Protein AF-A0A1Y1Z565-F1 (afdb_monomer_lite)

Radius of gyration: 24.42 Å; chains: 1; bounding box: 77×68×49 Å

Sequence (285 aa):
MNYEMLKKDYIEKHREIIWTLLVGYGYLIYDYRTVTTNFDFKIVKLEIRTNDVSEFIKNKLSSWKQNLCKDEKIKNTIDSLTRNYDEERIIEFLKDKIKSNLGYGTGYDYYENEFLDKYYSIIYSLLSLSDECEVVTKKKFNENDNIRELLIIPKKNLKSNNNKNDIVYIIINYNDIVKEGCIEALDYNENLEFDDIKLKEKYDKIIKFGIAFNEKICDVIYEINYGNCFKKKEMQKEIYTGEDFQYASNKNYYLIDKTKMISKLINRKGIIAYLITRPRRFGKV

pLDDT: mean 74.98, std 17.29, range [36.44, 96.12]

InterPro domains:
  IPR018631 AAA-ATPase-like domain [PF09820] (243-284)

Foldseek 3Di:
DDPVCVDPVNCLVCVVCVVVVCVVVQQKDWPPVQWDDDDHDTDTDIDGRDPVSVVVVVVVVLVVLVVVCVPPLLVVLLCCQWPVVDFVSVQVSLLVCLVVSPPDDPPDPDDLLVVQVVSVCVVQVSNVSDPQWDKDFAPDDDSPFQKGKIKIWGVVQVPDPDDATEIEIEMEGEDPPQVVQFVVRVVPPLQCAGNNDRCLVVHQKYWYKRWYDDRSGIGIDIDIDGNPPPDVDPQQPAADPDPDCVVVVVHSHDYDPPVCVVVVQVPDPPDPDDPPDDDDDDDDD

Organism: NCBI:txid1754190

Structure (mmCIF, N/CA/C/O backbone):
data_AF-A0A1Y1Z565-F1
#
_entry.id   AF-A0A1Y1Z565-F1
#
loop_
_atom_site.group_PDB
_atom_site.id
_atom_site.type_symbol
_atom_site.label_atom_id
_atom_site.label_alt_id
_atom_site.label_comp_id
_atom_site.label_asym_id
_atom_site.label_entity_id
_atom_site.label_seq_id
_atom_site.pdbx_PDB_ins_code
_atom_site.Cartn_x
_atom_site.Cartn_y
_atom_site.Cartn_z
_atom_site.occupancy
_atom_site.B_iso_or_equiv
_atom_site.auth_seq_id
_atom_site.auth_comp_id
_atom_site.auth_asym_id
_atom_site.auth_atom_id
_atom_site.pdbx_PDB_model_num
ATOM 1 N N . MET A 1 1 ? 27.253 26.387 -9.037 1.00 57.06 1 MET A N 1
ATOM 2 C CA . MET A 1 1 ? 26.395 25.253 -9.443 1.00 57.06 1 MET A CA 1
ATOM 3 C C . MET A 1 1 ? 26.260 25.285 -10.955 1.00 57.06 1 MET A C 1
ATOM 5 O O . MET A 1 1 ? 26.050 26.372 -11.481 1.00 57.06 1 MET A O 1
ATOM 9 N N . ASN A 1 2 ? 26.486 24.169 -11.650 1.00 68.25 2 ASN A N 1
ATOM 10 C CA . ASN A 1 2 ? 26.497 24.141 -13.117 1.00 68.25 2 ASN A CA 1
ATOM 11 C C . ASN A 1 2 ? 25.053 24.132 -13.658 1.00 68.25 2 ASN A C 1
ATOM 13 O O . ASN A 1 2 ? 24.213 23.416 -13.126 1.00 68.25 2 ASN A O 1
ATOM 17 N N . TYR A 1 3 ? 24.757 24.901 -14.707 1.00 65.00 3 TYR A N 1
ATOM 18 C CA . TYR A 1 3 ? 23.422 24.979 -15.323 1.00 65.00 3 TYR A CA 1
ATOM 19 C C . TYR A 1 3 ? 22.946 23.624 -15.880 1.00 65.00 3 TYR A C 1
ATOM 21 O O . TYR A 1 3 ? 21.751 23.349 -15.924 1.00 65.00 3 TYR A O 1
ATOM 29 N N . GLU A 1 4 ? 23.889 22.749 -16.242 1.00 66.62 4 GLU A N 1
ATOM 30 C CA . GLU A 1 4 ? 23.637 21.351 -16.618 1.00 66.62 4 GLU A CA 1
ATOM 31 C C . GLU A 1 4 ? 22.869 20.574 -15.536 1.00 66.62 4 GLU A C 1
ATOM 33 O O . GLU A 1 4 ? 21.971 19.804 -15.864 1.00 66.62 4 GLU A O 1
ATOM 38 N N . MET A 1 5 ? 23.150 20.847 -14.254 1.00 60.75 5 MET A N 1
ATOM 39 C CA . MET A 1 5 ? 22.526 20.179 -13.102 1.00 60.75 5 MET A CA 1
ATOM 40 C C . MET A 1 5 ? 21.033 20.497 -12.946 1.00 60.75 5 MET A C 1
ATOM 42 O O . MET A 1 5 ? 20.328 19.801 -12.222 1.00 60.75 5 MET A O 1
ATOM 46 N N . LEU A 1 6 ? 20.555 21.563 -13.595 1.00 63.41 6 LEU A N 1
ATOM 47 C CA . LEU A 1 6 ? 19.159 22.003 -13.547 1.00 63.41 6 LEU A CA 1
ATOM 48 C C . LEU A 1 6 ? 18.329 21.464 -14.722 1.00 63.41 6 LEU A C 1
ATOM 50 O O . LEU A 1 6 ? 17.114 21.662 -14.751 1.00 63.41 6 LEU A O 1
ATOM 54 N N . LYS A 1 7 ? 18.955 20.793 -15.701 1.00 74.44 7 LYS A N 1
ATOM 55 C CA . LYS A 1 7 ? 18.230 20.159 -16.809 1.00 74.44 7 LYS A CA 1
ATOM 56 C C . LYS A 1 7 ? 17.405 18.988 -16.273 1.00 74.44 7 LYS A C 1
ATOM 58 O O . LYS A 1 7 ? 17.905 18.178 -15.497 1.00 74.44 7 LYS A O 1
ATOM 63 N N . LYS A 1 8 ? 16.155 18.877 -16.732 1.00 65.44 8 LYS A N 1
ATOM 64 C CA . LYS A 1 8 ? 15.205 17.833 -16.312 1.00 65.44 8 LYS A CA 1
ATOM 65 C C . LYS A 1 8 ? 15.811 16.427 -16.410 1.00 65.44 8 LYS A C 1
ATOM 67 O O . LYS A 1 8 ? 15.819 15.709 -15.418 1.00 65.44 8 LYS A O 1
ATOM 72 N N . ASP A 1 9 ? 16.413 16.101 -17.550 1.00 65.88 9 ASP A N 1
ATOM 73 C CA . ASP A 1 9 ? 17.041 14.798 -17.799 1.00 65.88 9 ASP A CA 1
ATOM 74 C C . ASP A 1 9 ? 18.212 14.504 -16.850 1.00 65.88 9 ASP A C 1
ATOM 76 O O . ASP A 1 9 ? 18.469 13.350 -16.515 1.00 65.88 9 ASP A O 1
ATOM 80 N N . TYR A 1 10 ? 18.932 15.541 -16.409 1.00 70.25 10 TYR A N 1
ATOM 81 C CA . TYR A 1 10 ? 20.025 15.391 -15.452 1.00 70.25 10 TYR A CA 1
ATOM 82 C C . TYR A 1 10 ? 19.477 15.086 -14.055 1.00 70.25 10 TYR A C 1
ATOM 84 O O . TYR A 1 10 ? 19.931 14.148 -13.407 1.00 70.25 10 TYR A O 1
ATOM 92 N N . ILE A 1 11 ? 18.457 15.826 -13.612 1.00 68.50 11 ILE A N 1
ATOM 93 C CA . ILE A 1 11 ? 17.790 15.599 -12.319 1.00 68.50 11 ILE A CA 1
ATOM 94 C C . ILE A 1 11 ? 17.140 14.209 -12.272 1.00 68.50 11 ILE A C 1
ATOM 96 O O . ILE A 1 11 ? 17.201 13.537 -11.245 1.00 68.50 11 ILE A O 1
ATOM 100 N N . GLU A 1 12 ? 16.540 13.758 -13.376 1.00 56.72 12 GLU A N 1
ATOM 101 C CA . GLU A 1 12 ? 15.936 12.423 -13.471 1.00 56.72 12 GLU A CA 1
ATOM 102 C C . GLU A 1 12 ? 16.970 11.300 -13.321 1.00 56.72 12 GLU A C 1
ATOM 104 O O . GLU A 1 12 ? 16.669 10.280 -12.699 1.00 56.72 12 GLU A O 1
ATOM 109 N N . LYS A 1 13 ? 18.192 11.500 -13.830 1.00 60.16 13 LYS A N 1
ATOM 110 C CA . LYS A 1 13 ? 19.298 10.534 -13.724 1.00 60.16 13 LYS A CA 1
ATOM 111 C C . LYS A 1 13 ? 20.078 10.618 -12.410 1.00 60.16 13 LYS A C 1
ATOM 113 O O . LYS A 1 13 ? 20.717 9.640 -12.043 1.00 60.16 13 LYS A O 1
ATOM 118 N N . HIS A 1 14 ? 20.005 11.748 -11.709 1.00 66.00 14 HIS A N 1
ATOM 119 C CA . HIS A 1 14 ? 20.788 12.043 -10.506 1.00 66.00 14 HIS A CA 1
ATOM 120 C C . HIS A 1 14 ? 19.895 12.543 -9.370 1.00 66.00 14 HIS A C 1
ATOM 122 O O . HIS A 1 14 ? 20.038 13.671 -8.899 1.00 66.00 14 HIS A O 1
ATOM 128 N N . ARG A 1 15 ? 18.918 11.738 -8.934 1.00 65.31 15 ARG A N 1
ATOM 129 C CA . ARG A 1 15 ? 17.903 12.174 -7.951 1.00 65.31 15 ARG A CA 1
ATOM 130 C C . ARG A 1 15 ? 18.495 12.608 -6.607 1.00 65.31 15 ARG A C 1
ATOM 132 O O . ARG A 1 15 ? 17.919 13.463 -5.937 1.00 65.31 15 ARG A O 1
ATOM 139 N N . GLU A 1 16 ? 19.656 12.082 -6.238 1.00 67.62 16 GLU A N 1
ATOM 140 C CA . GLU A 1 16 ? 20.451 12.463 -5.069 1.00 67.62 16 GLU A CA 1
ATOM 141 C C . GLU A 1 16 ? 20.843 13.948 -5.055 1.00 67.62 16 GLU A C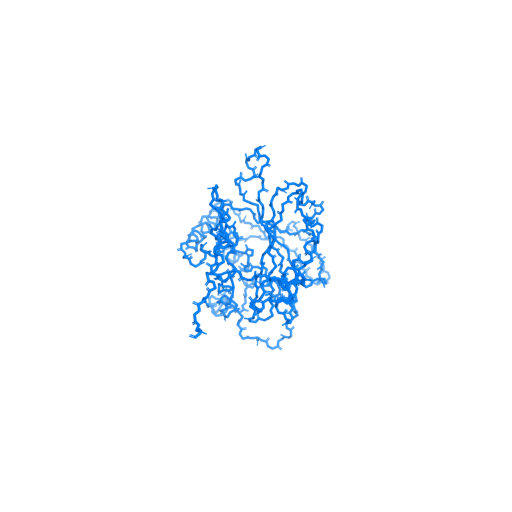 1
ATOM 143 O O . GLU A 1 16 ? 21.007 14.536 -3.982 1.00 67.62 16 GLU A O 1
ATOM 148 N N . ILE A 1 17 ? 20.894 14.592 -6.228 1.00 78.25 17 ILE A N 1
ATOM 149 C CA . ILE A 1 17 ? 21.223 16.012 -6.358 1.00 78.25 17 ILE A CA 1
ATOM 150 C C . ILE A 1 17 ? 20.218 16.916 -5.653 1.00 78.25 17 ILE A C 1
ATOM 152 O O . ILE A 1 17 ? 20.562 18.036 -5.278 1.00 78.25 17 ILE A O 1
ATOM 156 N N . ILE A 1 18 ? 18.983 16.445 -5.449 1.00 80.12 18 ILE A N 1
ATOM 157 C CA . ILE A 1 18 ? 17.917 17.250 -4.859 1.00 80.12 18 ILE A CA 1
ATOM 158 C C . ILE A 1 18 ? 18.314 17.768 -3.475 1.00 80.12 18 ILE A C 1
ATOM 160 O O . ILE A 1 18 ? 18.051 18.925 -3.156 1.00 80.12 18 ILE A O 1
ATOM 164 N N . TRP A 1 19 ? 19.036 16.967 -2.688 1.00 80.88 19 TRP A N 1
ATOM 165 C CA . TRP A 1 19 ? 19.523 17.368 -1.370 1.00 80.88 19 TRP A CA 1
ATOM 166 C C . TRP A 1 19 ? 20.575 18.468 -1.479 1.00 80.88 19 TRP A C 1
ATOM 168 O O . TRP A 1 19 ? 20.496 19.474 -0.775 1.00 80.88 19 TRP A O 1
ATOM 178 N N . THR A 1 20 ? 21.507 18.333 -2.423 1.00 82.00 20 THR A N 1
ATOM 179 C CA . THR A 1 20 ? 22.516 19.356 -2.715 1.00 82.00 20 THR A CA 1
ATOM 180 C C . THR A 1 20 ? 21.881 20.654 -3.209 1.00 82.00 20 THR A C 1
ATOM 182 O O . THR A 1 20 ? 22.301 21.727 -2.786 1.00 82.00 20 THR A O 1
ATOM 185 N N . LEU A 1 21 ? 20.847 20.580 -4.054 1.00 83.38 21 LEU A N 1
ATOM 186 C CA . LEU A 1 21 ? 20.090 21.744 -4.525 1.00 83.38 21 LEU A CA 1
ATOM 187 C C . LEU A 1 21 ? 19.388 22.445 -3.360 1.00 83.38 21 LEU A C 1
ATOM 189 O O . LEU A 1 21 ? 19.515 23.657 -3.197 1.00 83.38 21 LEU A O 1
ATOM 193 N N . LEU A 1 22 ? 18.675 21.687 -2.525 1.00 86.44 22 LEU A N 1
ATOM 194 C CA . LEU A 1 22 ? 17.956 22.233 -1.377 1.00 86.44 22 LEU A CA 1
ATOM 195 C C . LEU A 1 22 ? 18.907 22.906 -0.379 1.00 86.44 22 LEU A C 1
ATOM 197 O O . LEU A 1 22 ? 18.577 23.968 0.145 1.00 86.44 22 LEU A O 1
ATOM 201 N N . VAL A 1 23 ? 20.100 22.349 -0.161 1.00 85.88 23 VAL A N 1
ATOM 202 C CA . VAL A 1 23 ? 21.149 22.997 0.639 1.00 85.88 23 VAL A CA 1
ATOM 203 C C . VAL A 1 23 ? 21.710 24.236 -0.068 1.00 85.88 23 VAL A C 1
ATOM 205 O O . VAL A 1 23 ? 21.794 25.303 0.536 1.00 85.88 23 VAL A O 1
ATOM 208 N N . GLY A 1 24 ? 22.058 24.131 -1.353 1.00 84.75 24 GLY A N 1
ATOM 209 C CA . GLY A 1 24 ? 22.670 25.213 -2.132 1.00 84.75 24 GLY A CA 1
ATOM 210 C C . GLY A 1 24 ? 21.777 26.447 -2.286 1.00 84.75 24 GLY A C 1
ATOM 211 O O . GLY A 1 24 ? 22.278 27.569 -2.301 1.00 84.75 24 GLY A O 1
ATOM 212 N N . TYR A 1 25 ? 20.458 26.252 -2.332 1.00 85.81 25 TYR A N 1
ATOM 213 C CA . TYR A 1 25 ? 19.465 27.330 -2.334 1.00 85.81 25 TYR A CA 1
ATOM 214 C C . TYR A 1 25 ? 18.981 27.728 -0.930 1.00 85.81 25 TYR A C 1
ATOM 216 O O . TYR A 1 25 ? 18.137 28.611 -0.798 1.00 85.81 25 TYR A O 1
ATOM 224 N N . GLY A 1 26 ? 19.518 27.112 0.127 1.00 84.50 26 GLY A N 1
ATOM 225 C CA . GLY A 1 26 ? 19.261 27.497 1.514 1.00 84.50 26 GLY A CA 1
ATOM 226 C C . GLY A 1 26 ? 17.918 27.040 2.089 1.00 84.50 26 GLY A C 1
ATOM 227 O O . GLY A 1 26 ? 17.508 27.578 3.119 1.00 84.50 26 GLY A O 1
ATOM 228 N N . TYR A 1 27 ? 17.248 26.067 1.463 1.00 87.81 27 TYR A N 1
ATOM 229 C CA . TYR A 1 27 ? 16.068 25.402 2.029 1.00 87.81 27 TYR A CA 1
ATOM 230 C C . TYR A 1 27 ? 16.446 24.490 3.201 1.00 87.81 27 TYR A C 1
ATOM 232 O O . TYR A 1 27 ? 15.735 24.434 4.207 1.00 87.81 27 TYR A O 1
ATOM 240 N N . LEU A 1 28 ? 17.582 23.803 3.070 1.00 89.94 28 LEU A N 1
ATOM 241 C CA . LEU A 1 28 ? 18.148 22.927 4.090 1.00 89.94 28 LEU A CA 1
ATOM 242 C C . LEU A 1 28 ? 19.499 23.458 4.573 1.00 89.94 28 LEU A C 1
ATOM 244 O O . LEU A 1 28 ? 20.243 24.086 3.821 1.00 89.94 28 LEU A O 1
ATOM 248 N N . ILE A 1 29 ? 19.821 23.173 5.829 1.00 90.25 29 ILE A N 1
ATOM 249 C CA . ILE A 1 29 ? 21.132 23.408 6.433 1.00 90.25 29 ILE A CA 1
ATOM 250 C C . ILE A 1 29 ? 21.663 22.114 7.038 1.00 90.25 29 ILE A C 1
ATOM 252 O O . ILE A 1 29 ? 20.898 21.238 7.438 1.00 90.25 29 ILE A O 1
ATOM 256 N N . TYR A 1 30 ? 22.984 22.007 7.121 1.00 88.44 30 TYR A N 1
ATOM 257 C CA . TYR A 1 30 ? 23.637 20.934 7.856 1.00 88.44 30 TYR A CA 1
ATOM 258 C C . TYR A 1 30 ? 23.564 21.216 9.356 1.00 88.44 30 TYR A C 1
ATOM 260 O O . TYR A 1 30 ? 24.063 22.246 9.816 1.00 88.44 30 TYR A O 1
ATOM 268 N N . ASP A 1 31 ? 23.011 20.284 10.129 1.00 87.50 31 ASP A N 1
ATOM 269 C CA . ASP A 1 31 ? 23.170 20.297 11.577 1.00 87.50 31 ASP A CA 1
ATOM 270 C C . ASP A 1 31 ? 24.503 19.646 11.951 1.00 87.50 31 ASP A C 1
ATOM 272 O O . ASP A 1 31 ? 24.591 18.455 12.262 1.00 87.50 31 ASP A O 1
ATOM 276 N N . TYR A 1 32 ? 25.564 20.451 11.946 1.00 83.62 32 TYR A N 1
ATOM 277 C CA . TYR A 1 32 ? 26.911 20.000 12.291 1.00 83.62 32 TYR A CA 1
ATOM 278 C C . TYR A 1 32 ? 27.057 19.475 13.731 1.00 83.62 32 TYR A C 1
ATOM 280 O O . TYR A 1 32 ? 28.096 18.902 14.052 1.00 83.62 32 TYR A O 1
ATOM 288 N N . ARG A 1 33 ? 26.039 19.611 14.592 1.00 83.38 33 ARG A N 1
ATOM 289 C CA . ARG A 1 33 ? 26.027 18.990 15.928 1.00 83.38 33 ARG A CA 1
ATOM 290 C C . ARG A 1 33 ? 25.762 17.483 15.866 1.00 83.38 33 ARG A C 1
ATOM 292 O O . ARG A 1 33 ? 26.080 16.774 16.809 1.00 83.38 33 ARG A O 1
ATOM 299 N N . THR A 1 34 ? 25.189 16.993 14.766 1.00 81.69 34 THR A N 1
ATOM 300 C CA . THR A 1 34 ? 24.775 15.584 14.582 1.00 81.69 34 THR A CA 1
ATOM 301 C C . THR A 1 34 ? 25.789 14.742 13.815 1.00 81.69 34 THR A C 1
ATOM 303 O O . THR A 1 34 ? 25.482 13.638 13.374 1.00 81.69 34 THR A O 1
ATOM 306 N N . VAL A 1 35 ? 26.989 15.281 13.616 1.00 82.31 35 VAL A N 1
ATOM 307 C CA . VAL A 1 35 ? 28.033 14.642 12.825 1.00 82.31 35 VAL A CA 1
ATOM 308 C C . VAL A 1 35 ? 28.424 13.309 13.449 1.00 82.31 35 VAL A C 1
ATOM 310 O O . VAL A 1 35 ? 28.935 13.272 14.567 1.00 82.31 35 VAL A O 1
ATOM 313 N N . THR A 1 36 ? 28.280 12.235 12.681 1.00 77.25 36 THR A N 1
ATOM 314 C CA . THR A 1 36 ? 28.869 10.933 12.994 1.00 77.25 36 THR A CA 1
ATOM 315 C C . THR A 1 36 ? 29.823 10.523 11.879 1.00 77.25 36 THR A C 1
ATOM 317 O O . THR A 1 36 ? 29.574 10.745 10.692 1.00 77.25 36 THR A O 1
ATOM 320 N N . THR A 1 37 ? 30.970 9.973 12.265 1.00 72.75 37 THR A N 1
ATOM 321 C CA . THR A 1 37 ? 31.985 9.454 11.343 1.00 72.75 37 THR A CA 1
ATOM 322 C C . THR A 1 37 ? 31.907 7.941 11.348 1.00 72.75 37 THR A C 1
ATOM 324 O O . THR A 1 37 ? 32.066 7.341 12.411 1.00 72.75 37 THR A O 1
ATOM 327 N N . ASN A 1 38 ? 31.679 7.329 10.186 1.00 62.25 38 ASN A N 1
ATOM 328 C CA . ASN A 1 38 ? 31.724 5.878 10.058 1.00 62.25 38 ASN A CA 1
ATOM 329 C C . ASN A 1 38 ? 32.597 5.489 8.865 1.00 62.25 38 ASN A C 1
ATOM 331 O O . ASN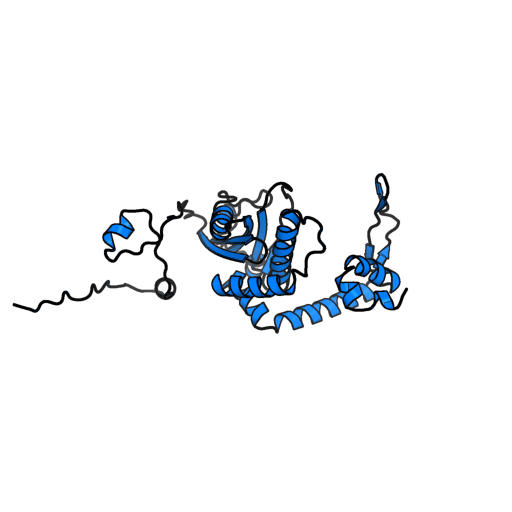 A 1 38 ? 32.253 5.825 7.733 1.00 62.25 38 ASN A O 1
ATOM 335 N N . PHE A 1 39 ? 33.714 4.829 9.187 1.00 59.22 39 PHE A N 1
ATOM 336 C CA . PHE A 1 39 ? 34.780 4.228 8.371 1.00 59.22 39 PHE A CA 1
ATOM 337 C C . PHE A 1 39 ? 35.331 5.009 7.155 1.00 59.22 39 PHE A C 1
ATOM 339 O O . PHE A 1 39 ? 36.545 5.076 7.058 1.00 59.22 39 PHE A O 1
ATOM 346 N N . ASP A 1 40 ? 34.523 5.695 6.337 1.00 66.69 40 ASP A N 1
ATOM 347 C CA . ASP A 1 40 ? 34.971 6.538 5.208 1.00 66.69 40 ASP A CA 1
ATOM 348 C C . ASP A 1 40 ? 34.081 7.771 4.921 1.00 66.69 40 ASP A C 1
ATOM 350 O O . ASP A 1 40 ? 34.423 8.605 4.080 1.00 66.69 40 ASP A O 1
ATOM 354 N N . PHE A 1 41 ? 32.947 7.947 5.618 1.00 65.12 41 PHE A N 1
ATOM 355 C CA . PHE A 1 41 ? 32.003 9.035 5.326 1.00 65.12 41 PHE A CA 1
ATOM 356 C C . PHE A 1 41 ? 31.508 9.766 6.578 1.00 65.12 41 PHE A C 1
ATOM 358 O O . PHE A 1 41 ? 31.375 9.205 7.671 1.00 65.12 41 PHE A O 1
ATOM 365 N N . LYS A 1 42 ? 31.220 11.061 6.395 1.00 73.94 42 LYS A N 1
ATOM 366 C CA . LYS A 1 42 ? 30.642 11.949 7.406 1.00 73.94 42 LYS A CA 1
ATOM 367 C C . LYS A 1 42 ? 29.131 12.007 7.210 1.00 73.94 42 LYS A C 1
ATOM 369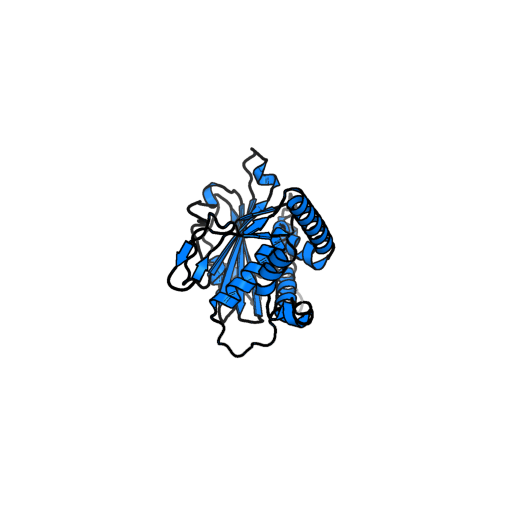 O O . LYS A 1 42 ? 28.661 12.557 6.216 1.00 73.94 42 LYS A O 1
ATOM 374 N N . ILE A 1 43 ? 28.377 11.477 8.165 1.00 76.62 43 ILE A N 1
ATOM 375 C CA . ILE A 1 43 ? 26.916 11.555 8.166 1.00 76.62 43 ILE A CA 1
ATOM 376 C C . ILE A 1 43 ? 26.517 12.808 8.944 1.00 76.62 43 ILE A C 1
ATOM 378 O O . ILE A 1 43 ? 26.996 13.036 10.055 1.00 76.62 43 ILE A O 1
ATOM 382 N N . VAL A 1 44 ? 25.669 13.646 8.347 1.00 82.88 44 VAL A N 1
ATOM 383 C CA . VAL A 1 44 ? 25.169 14.885 8.959 1.00 82.88 44 VAL A CA 1
ATOM 384 C C . VAL A 1 44 ? 23.671 14.981 8.724 1.00 82.88 44 VAL A C 1
ATOM 386 O O . VAL A 1 44 ? 23.206 14.803 7.598 1.00 82.88 44 VAL A O 1
ATOM 389 N N . LYS A 1 45 ? 22.908 15.286 9.772 1.00 86.75 45 LYS A N 1
ATOM 390 C CA . LYS A 1 45 ? 21.472 15.531 9.649 1.00 86.75 45 LYS A CA 1
ATOM 391 C C . LYS A 1 45 ? 21.226 16.848 8.909 1.00 86.75 45 LYS A C 1
ATOM 393 O O . LYS A 1 45 ? 21.910 17.844 9.147 1.00 86.75 45 LYS A O 1
ATOM 398 N N . LEU A 1 46 ? 20.224 16.856 8.035 1.00 87.81 46 LEU A N 1
ATOM 399 C CA . LEU A 1 46 ? 19.724 18.069 7.394 1.00 87.81 46 LEU A CA 1
ATOM 400 C C . LEU A 1 46 ? 18.534 18.624 8.180 1.00 87.81 46 LEU A C 1
ATOM 402 O O . LEU A 1 46 ? 17.654 17.871 8.599 1.00 87.81 46 LEU A O 1
ATOM 406 N N . GLU A 1 47 ? 18.491 19.942 8.349 1.00 90.62 47 GLU A N 1
ATOM 407 C CA . GLU A 1 47 ? 17.391 20.646 9.011 1.00 90.62 47 GLU A CA 1
ATOM 408 C C . GLU A 1 47 ? 16.835 21.752 8.117 1.00 90.62 47 GLU A C 1
ATOM 410 O O . GLU A 1 47 ? 17.554 22.360 7.322 1.00 90.62 47 GLU A O 1
ATOM 415 N N . ILE A 1 48 ? 15.531 22.010 8.230 1.00 90.25 48 ILE A N 1
ATOM 416 C CA . ILE A 1 48 ? 14.904 23.133 7.532 1.00 90.25 48 ILE A CA 1
ATOM 417 C C . ILE A 1 48 ? 15.372 24.424 8.196 1.00 90.25 48 ILE A C 1
ATOM 419 O O . ILE A 1 48 ? 15.267 24.579 9.411 1.00 90.25 48 ILE A O 1
ATOM 423 N N . ARG A 1 49 ? 15.873 25.357 7.383 1.00 86.38 49 ARG A N 1
ATOM 424 C CA . ARG A 1 49 ? 16.601 26.535 7.864 1.00 86.38 49 ARG A CA 1
ATOM 425 C C . ARG A 1 49 ? 15.805 27.426 8.819 1.00 86.38 49 ARG A C 1
ATOM 427 O O . ARG A 1 49 ? 16.357 27.903 9.805 1.00 86.38 49 ARG A O 1
ATOM 434 N N . THR A 1 50 ? 14.546 27.709 8.495 1.00 90.31 50 THR A N 1
ATOM 435 C CA . THR A 1 50 ? 13.682 28.599 9.282 1.00 90.31 50 THR A CA 1
ATOM 436 C C . THR A 1 50 ? 12.244 28.101 9.293 1.00 90.31 50 THR A C 1
ATOM 438 O O . THR A 1 50 ? 11.836 27.305 8.441 1.00 90.31 50 THR A O 1
ATOM 441 N N . ASN A 1 51 ? 11.447 28.612 10.235 1.00 91.75 51 ASN A N 1
ATOM 442 C CA . ASN A 1 51 ? 10.015 28.334 10.260 1.00 91.75 51 ASN A CA 1
ATOM 443 C C . ASN A 1 51 ? 9.313 28.837 8.986 1.00 91.75 51 ASN A C 1
ATOM 445 O O . ASN A 1 51 ? 8.478 28.123 8.448 1.00 91.75 51 ASN A O 1
ATOM 449 N N . ASP A 1 52 ? 9.712 29.991 8.444 1.00 90.75 52 ASP A N 1
ATOM 450 C CA . ASP A 1 52 ? 9.140 30.530 7.199 1.00 90.75 52 ASP A CA 1
ATOM 451 C C . ASP A 1 52 ? 9.402 29.616 5.998 1.00 90.75 52 ASP A C 1
ATOM 453 O O . ASP A 1 52 ? 8.510 29.364 5.190 1.00 90.75 52 ASP A O 1
ATOM 457 N N . VAL A 1 53 ? 10.619 29.068 5.896 1.00 88.94 53 VAL A N 1
ATOM 458 C CA . VAL A 1 53 ? 10.963 28.087 4.858 1.00 88.94 53 VAL A CA 1
ATOM 459 C C . VAL A 1 53 ? 10.157 26.803 5.054 1.00 88.94 53 VAL A C 1
ATOM 461 O O . VAL A 1 53 ? 9.651 26.244 4.082 1.00 88.94 53 VAL A O 1
ATOM 464 N N . SER A 1 54 ? 9.994 26.351 6.300 1.00 89.69 54 SER A N 1
ATOM 465 C CA . SER A 1 54 ? 9.161 25.190 6.634 1.00 89.69 54 SER A CA 1
ATOM 466 C C . SER A 1 54 ? 7.713 25.398 6.196 1.00 89.69 54 SER A C 1
ATOM 468 O O . SER A 1 54 ? 7.149 24.551 5.505 1.00 89.69 54 SER A O 1
ATOM 470 N N . GLU A 1 55 ? 7.133 26.552 6.519 1.00 91.44 55 GLU A N 1
ATOM 471 C CA . GLU A 1 55 ? 5.770 26.925 6.148 1.00 91.44 55 GLU A CA 1
ATOM 472 C C . GLU A 1 55 ? 5.612 27.026 4.626 1.00 91.44 55 GLU A C 1
ATOM 474 O O . GLU A 1 55 ? 4.666 26.489 4.049 1.00 91.44 55 GLU A O 1
ATOM 479 N N . PHE A 1 56 ? 6.584 27.636 3.943 1.00 91.25 56 PHE A N 1
ATOM 480 C CA . PHE A 1 56 ? 6.615 27.711 2.486 1.00 91.25 56 PHE A CA 1
ATOM 481 C C . PHE A 1 56 ? 6.633 26.320 1.837 1.00 91.25 56 PHE A C 1
ATOM 483 O O . PHE A 1 56 ? 5.820 26.047 0.949 1.00 91.25 56 PHE A O 1
ATOM 490 N N . ILE A 1 57 ? 7.521 25.428 2.290 1.00 87.38 57 ILE A N 1
ATOM 491 C CA . ILE A 1 57 ? 7.619 24.053 1.783 1.00 87.38 57 ILE A CA 1
ATOM 492 C C . ILE A 1 57 ? 6.309 23.306 2.041 1.00 87.38 57 ILE A C 1
ATOM 494 O O . ILE A 1 57 ? 5.762 22.710 1.112 1.00 87.38 57 ILE A O 1
ATOM 498 N N . LYS A 1 58 ? 5.763 23.376 3.263 1.00 88.75 58 LYS A N 1
ATOM 499 C CA . LYS A 1 58 ? 4.475 22.756 3.614 1.00 88.75 58 LYS A CA 1
ATOM 500 C C . LYS A 1 58 ? 3.352 23.238 2.702 1.00 88.75 58 LYS A C 1
ATOM 502 O O . L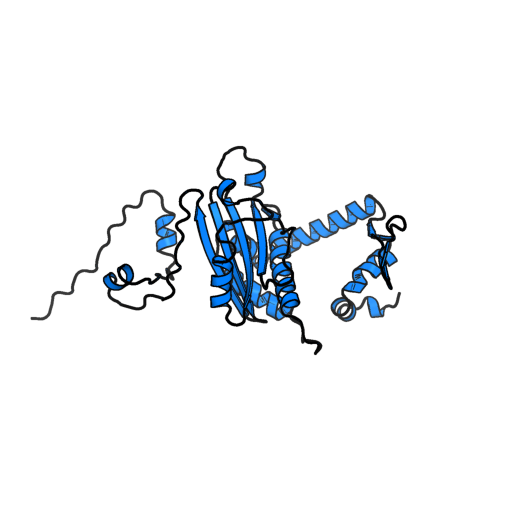YS A 1 58 ? 2.602 22.413 2.183 1.00 88.75 58 LYS A O 1
ATOM 507 N N . ASN A 1 59 ? 3.260 24.543 2.459 1.00 89.81 59 ASN A N 1
ATOM 508 C CA . ASN A 1 59 ? 2.237 25.129 1.594 1.00 89.81 59 ASN A CA 1
ATOM 509 C C . ASN A 1 59 ? 2.391 24.673 0.137 1.00 89.81 59 ASN A C 1
ATOM 511 O O . ASN A 1 59 ? 1.407 24.291 -0.502 1.00 89.81 59 ASN A O 1
ATOM 515 N N . LYS A 1 60 ? 3.623 24.646 -0.387 1.00 89.31 60 LYS A N 1
ATOM 516 C CA . LYS A 1 60 ? 3.903 24.154 -1.745 1.00 89.31 60 LYS A CA 1
ATOM 517 C C . LYS A 1 60 ? 3.587 22.668 -1.896 1.00 89.31 60 LYS A C 1
ATOM 519 O O . LYS A 1 60 ? 2.902 22.304 -2.851 1.00 89.31 60 LYS A O 1
ATOM 524 N N . LEU A 1 61 ? 4.012 21.832 -0.950 1.00 85.62 61 LEU A N 1
ATOM 525 C CA . LEU A 1 61 ? 3.714 20.398 -0.948 1.00 85.62 61 LEU A CA 1
ATOM 526 C C . LEU A 1 61 ? 2.215 20.128 -0.799 1.00 85.62 61 LEU A C 1
ATOM 528 O O . LEU A 1 61 ? 1.684 19.278 -1.506 1.00 85.62 61 LEU A O 1
ATOM 532 N N . SER A 1 62 ? 1.515 20.883 0.049 1.00 86.12 62 SER A N 1
ATOM 533 C CA . SER A 1 62 ? 0.062 20.751 0.225 1.00 86.12 62 SER A CA 1
ATOM 534 C C . SER A 1 62 ? -0.692 21.109 -1.054 1.00 86.12 62 SER A C 1
ATOM 536 O O . SER A 1 62 ? -1.575 20.368 -1.480 1.00 86.12 62 SER A O 1
ATOM 538 N N . SER A 1 63 ? -0.310 22.202 -1.720 1.00 88.25 63 SER A N 1
ATOM 539 C CA . SER A 1 63 ? -0.889 22.584 -3.012 1.00 88.25 63 SER A CA 1
ATOM 540 C C . SER A 1 63 ? -0.613 21.533 -4.094 1.00 88.25 63 SER A C 1
ATOM 542 O O . SER A 1 63 ? -1.511 21.166 -4.854 1.00 88.25 63 SER A O 1
ATOM 544 N N . TRP A 1 64 ? 0.610 21.000 -4.140 1.00 87.00 64 TRP A N 1
ATOM 545 C CA . TRP A 1 64 ? 0.977 19.936 -5.070 1.00 87.00 64 TRP A CA 1
ATOM 546 C C . TRP A 1 64 ? 0.175 18.651 -4.823 1.00 87.00 64 TRP A C 1
ATOM 548 O O . TRP A 1 64 ? -0.421 18.121 -5.761 1.00 87.00 64 TRP A O 1
ATOM 558 N N . LYS A 1 65 ? 0.062 18.217 -3.561 1.00 86.94 65 LYS A N 1
ATOM 559 C CA . LYS A 1 65 ? -0.775 17.086 -3.131 1.00 86.94 65 LYS A CA 1
ATOM 560 C C . LYS A 1 65 ? -2.225 17.262 -3.587 1.00 86.94 65 LYS A C 1
ATOM 562 O O . LYS A 1 65 ? -2.782 16.369 -4.219 1.00 86.94 65 LYS A O 1
ATOM 567 N N . GLN A 1 66 ? -2.819 18.428 -3.334 1.00 85.38 66 GLN A N 1
ATOM 568 C CA . GLN A 1 66 ? -4.194 18.725 -3.749 1.00 85.38 66 GLN A CA 1
ATOM 569 C C . GLN A 1 66 ? -4.378 18.656 -5.266 1.00 85.38 66 GLN A C 1
ATOM 571 O O . GLN A 1 66 ? -5.411 18.187 -5.733 1.00 85.38 66 GLN A O 1
ATOM 576 N N . ASN A 1 67 ? -3.392 19.106 -6.044 1.00 87.50 67 ASN A N 1
ATOM 577 C CA . ASN A 1 67 ? -3.455 19.028 -7.500 1.00 87.50 67 ASN A CA 1
ATOM 578 C C . ASN A 1 67 ? -3.341 17.587 -8.015 1.00 87.50 67 ASN A C 1
ATOM 580 O O . ASN A 1 67 ? -4.063 17.242 -8.945 1.00 87.50 67 ASN A O 1
ATOM 584 N N . LEU A 1 68 ? -2.514 16.738 -7.398 1.00 84.94 68 LEU A N 1
ATOM 585 C CA . LEU A 1 68 ? -2.447 15.312 -7.741 1.00 84.94 68 LEU A CA 1
ATOM 586 C C . LEU A 1 68 ? -3.772 14.593 -7.462 1.00 84.94 68 LEU A C 1
ATOM 588 O O . LEU A 1 68 ? -4.235 13.820 -8.293 1.00 84.94 68 LEU A O 1
ATOM 592 N N . CYS A 1 69 ? -4.431 14.894 -6.341 1.00 81.38 69 CYS A N 1
ATOM 593 C CA . CYS A 1 69 ? -5.729 14.298 -6.004 1.00 81.38 69 CYS A CA 1
ATOM 594 C C . CYS A 1 69 ? -6.884 14.724 -6.929 1.00 81.38 69 CYS A C 1
ATOM 596 O O . CYS A 1 69 ? -7.960 14.130 -6.854 1.00 81.38 69 CYS A O 1
ATOM 598 N N . LYS A 1 70 ? -6.694 15.739 -7.789 1.00 85.31 70 LYS A N 1
ATOM 599 C CA . LYS A 1 70 ? -7.671 16.096 -8.835 1.00 85.31 70 LYS A CA 1
ATOM 600 C C . LYS A 1 70 ? -7.656 15.114 -10.003 1.00 85.31 70 LYS A C 1
ATOM 602 O O . LYS A 1 70 ? -8.640 15.057 -10.733 1.00 85.31 70 LYS A O 1
ATOM 607 N N . ASP A 1 71 ? -6.568 14.366 -10.189 1.00 89.44 71 ASP A N 1
ATOM 608 C CA . ASP A 1 71 ? -6.509 13.314 -11.198 1.00 89.44 71 ASP A CA 1
ATOM 609 C C . ASP A 1 71 ? -7.475 12.187 -10.810 1.00 89.44 71 ASP A C 1
ATOM 611 O O . ASP A 1 71 ? -7.342 11.531 -9.770 1.00 89.44 71 ASP A O 1
ATOM 615 N N . GLU A 1 72 ? -8.469 11.967 -11.666 1.00 90.25 72 GLU A N 1
ATOM 616 C CA . GLU A 1 72 ? -9.517 10.984 -11.438 1.00 90.25 72 GLU A CA 1
ATOM 617 C C . GLU A 1 72 ? -8.958 9.559 -11.344 1.00 90.25 72 GLU A C 1
ATOM 619 O O . GLU A 1 72 ? -9.470 8.748 -10.572 1.00 90.25 72 GLU A O 1
ATOM 624 N N . LYS A 1 73 ? -7.887 9.232 -12.080 1.00 90.81 73 LYS A N 1
ATOM 625 C CA . LYS A 1 73 ? -7.248 7.911 -12.004 1.00 90.81 73 LYS A CA 1
ATOM 626 C C . LYS A 1 73 ? -6.614 7.701 -10.636 1.00 90.81 73 LYS A C 1
ATOM 628 O O . LYS A 1 73 ? -6.817 6.647 -10.036 1.00 90.81 73 LYS A O 1
ATOM 633 N N . ILE A 1 74 ? -5.897 8.703 -10.123 1.00 91.31 74 ILE A N 1
ATOM 634 C CA . ILE A 1 74 ? -5.274 8.655 -8.791 1.00 91.31 74 ILE A CA 1
ATOM 635 C C . ILE A 1 74 ? -6.354 8.477 -7.723 1.00 91.31 74 ILE A C 1
ATOM 637 O O . ILE A 1 74 ? -6.299 7.521 -6.948 1.00 91.31 74 ILE A O 1
ATOM 641 N N . LYS A 1 75 ? -7.370 9.347 -7.725 1.00 91.31 75 LYS A N 1
ATOM 642 C CA . LYS A 1 75 ? -8.460 9.303 -6.744 1.00 91.31 75 LYS A CA 1
ATOM 643 C C . LYS A 1 75 ? -9.190 7.962 -6.762 1.00 91.31 75 LYS A C 1
ATOM 645 O O . LYS A 1 75 ? -9.356 7.337 -5.719 1.00 91.31 75 LYS A O 1
ATOM 650 N N . ASN A 1 76 ? -9.569 7.490 -7.946 1.00 91.44 76 ASN A N 1
ATOM 651 C CA . ASN A 1 76 ? -10.285 6.230 -8.066 1.00 91.44 76 ASN A CA 1
ATOM 652 C C . ASN A 1 76 ? -9.428 5.023 -7.650 1.00 91.44 76 ASN A C 1
ATOM 654 O O . ASN A 1 76 ? -9.967 4.047 -7.132 1.00 91.44 76 ASN A O 1
ATOM 658 N N . THR A 1 77 ? -8.107 5.072 -7.843 1.00 94.19 77 THR A N 1
ATOM 659 C CA . THR A 1 77 ? -7.207 4.002 -7.376 1.00 94.19 77 THR A CA 1
ATOM 660 C C . THR A 1 77 ? -7.106 3.999 -5.851 1.00 94.19 77 THR A C 1
ATOM 662 O O . THR A 1 77 ? -7.192 2.939 -5.235 1.00 94.19 77 THR A O 1
ATOM 665 N N . ILE A 1 78 ? -7.019 5.177 -5.222 1.00 93.69 78 ILE A N 1
ATOM 666 C CA . ILE A 1 78 ? -7.086 5.313 -3.758 1.00 93.69 78 ILE A CA 1
ATOM 667 C C . ILE A 1 78 ? -8.416 4.755 -3.232 1.00 93.69 78 ILE A C 1
ATOM 669 O O . ILE A 1 78 ? -8.416 3.953 -2.298 1.00 93.69 78 ILE A O 1
ATOM 673 N N . ASP A 1 79 ? -9.546 5.121 -3.844 1.00 91.44 79 ASP A N 1
ATOM 674 C CA . ASP A 1 79 ? -10.866 4.590 -3.476 1.00 91.44 79 ASP A CA 1
ATOM 675 C C . ASP A 1 79 ? -10.939 3.064 -3.675 1.00 91.44 79 ASP A C 1
ATOM 677 O O . ASP A 1 79 ? -11.564 2.360 -2.880 1.00 91.44 79 ASP A O 1
ATOM 681 N N . SER A 1 80 ? -10.262 2.526 -4.693 1.00 92.56 80 SER A N 1
ATOM 682 C CA . SER A 1 80 ? -10.178 1.080 -4.935 1.00 92.56 80 SER A CA 1
ATOM 683 C C . SER A 1 80 ? -9.383 0.370 -3.840 1.00 92.56 80 SER A C 1
ATOM 685 O O . SER A 1 80 ? -9.839 -0.650 -3.346 1.00 92.56 80 SER A O 1
ATOM 687 N N . LEU A 1 81 ? -8.268 0.933 -3.373 1.00 93.69 81 LEU A N 1
ATOM 688 C CA . LEU A 1 81 ? -7.481 0.352 -2.275 1.00 93.69 81 LEU A CA 1
ATOM 689 C C . LEU A 1 81 ? -8.157 0.484 -0.902 1.00 93.69 81 LEU A C 1
ATOM 691 O O . LEU A 1 81 ? -7.885 -0.307 -0.005 1.00 93.69 81 LEU A O 1
ATOM 695 N N . THR A 1 82 ? -9.022 1.484 -0.708 1.00 90.81 82 THR A N 1
ATOM 696 C CA . THR A 1 82 ? -9.507 1.849 0.638 1.00 90.81 82 THR A CA 1
ATOM 697 C C . THR A 1 82 ? -10.990 1.581 0.888 1.00 90.81 82 THR A C 1
ATOM 699 O O . THR A 1 82 ? -11.378 1.380 2.042 1.00 90.81 82 THR A O 1
ATOM 702 N N . ARG A 1 83 ? -11.832 1.571 -0.152 1.00 85.06 83 ARG A N 1
ATOM 703 C CA . ARG A 1 83 ? -13.300 1.525 -0.015 1.00 85.06 83 ARG A CA 1
ATOM 704 C C . ARG A 1 83 ? -13.960 0.454 -0.875 1.00 85.06 83 ARG A C 1
ATOM 706 O O . ARG A 1 83 ? -14.798 -0.287 -0.371 1.00 85.06 83 ARG A O 1
ATOM 713 N N . ASN A 1 84 ? -13.615 0.415 -2.160 1.00 86.50 84 ASN A N 1
ATOM 714 C CA . ASN A 1 84 ? -14.340 -0.379 -3.156 1.00 86.50 84 ASN A CA 1
ATOM 715 C C . ASN A 1 84 ? -13.686 -1.736 -3.436 1.00 86.50 84 ASN A C 1
ATOM 717 O O . ASN A 1 84 ? -14.363 -2.621 -3.950 1.00 86.50 84 ASN A O 1
ATOM 721 N N . TYR A 1 85 ? -12.401 -1.882 -3.100 1.00 87.56 85 TYR A N 1
ATOM 722 C CA . TYR A 1 85 ? -11.610 -3.104 -3.270 1.00 87.56 85 TYR A CA 1
ATOM 723 C C . TYR A 1 85 ? -11.624 -3.620 -4.718 1.00 87.56 85 TYR A C 1
ATOM 725 O O . TYR A 1 85 ? -11.846 -4.794 -4.980 1.00 87.56 85 TYR A O 1
ATOM 733 N N . ASP A 1 86 ? -11.439 -2.708 -5.680 1.00 85.50 86 ASP A N 1
ATOM 734 C CA . ASP A 1 86 ? -11.467 -3.025 -7.113 1.00 85.50 86 ASP A CA 1
ATOM 735 C C . ASP A 1 86 ? -10.068 -3.424 -7.615 1.00 85.50 86 ASP A C 1
ATOM 737 O O . ASP A 1 86 ? -9.238 -2.570 -7.933 1.00 85.50 86 ASP A O 1
ATOM 741 N N . GLU A 1 87 ? -9.809 -4.732 -7.643 1.00 88.38 87 GLU A N 1
ATOM 742 C CA . GLU A 1 87 ? -8.530 -5.341 -8.044 1.00 88.38 87 GLU A CA 1
ATOM 743 C C . GLU A 1 87 ? -8.115 -4.928 -9.461 1.00 88.38 87 GLU A C 1
ATOM 745 O O . GLU A 1 87 ? -6.991 -4.472 -9.669 1.00 88.38 87 GLU A O 1
ATOM 750 N N . GLU A 1 88 ? -9.034 -5.014 -10.430 1.00 87.31 88 GLU A N 1
ATOM 751 C CA . GLU A 1 88 ? -8.765 -4.707 -11.841 1.00 87.31 88 GLU A CA 1
ATOM 752 C C . GLU A 1 88 ? -8.282 -3.266 -12.012 1.00 87.31 88 GLU A C 1
ATOM 754 O O . GLU A 1 88 ? -7.305 -3.008 -12.723 1.00 87.31 88 GLU A O 1
ATOM 759 N N . ARG A 1 89 ? -8.917 -2.325 -11.306 1.00 88.19 89 ARG A N 1
ATOM 760 C CA . ARG A 1 89 ? -8.544 -0.911 -11.365 1.00 88.19 89 ARG A CA 1
ATOM 761 C C . ARG A 1 89 ? -7.185 -0.629 -10.729 1.00 88.19 89 ARG A C 1
ATOM 763 O O . ARG A 1 89 ? -6.430 0.203 -11.237 1.00 88.19 89 ARG A O 1
ATOM 770 N N . ILE A 1 90 ? -6.862 -1.319 -9.635 1.00 93.06 90 ILE A N 1
ATOM 771 C CA . ILE A 1 90 ? -5.545 -1.231 -8.993 1.00 93.06 90 ILE A CA 1
ATOM 772 C C . ILE A 1 90 ? -4.472 -1.763 -9.950 1.00 93.06 90 ILE A C 1
ATOM 774 O O . ILE A 1 90 ? -3.463 -1.093 -10.174 1.00 93.06 90 ILE A O 1
ATOM 778 N N . ILE A 1 91 ? -4.714 -2.924 -10.565 1.00 91.06 91 ILE A N 1
ATOM 779 C CA . ILE A 1 91 ? -3.809 -3.548 -11.537 1.00 91.06 91 ILE A CA 1
ATOM 780 C C . ILE A 1 91 ? -3.578 -2.627 -12.741 1.00 91.06 91 ILE A C 1
ATOM 782 O O . ILE A 1 91 ? -2.434 -2.448 -13.161 1.00 91.06 91 ILE A O 1
ATOM 786 N N . GLU A 1 92 ? -4.633 -2.024 -13.295 1.00 90.75 92 GLU A N 1
ATOM 787 C CA . GLU A 1 92 ? -4.528 -1.097 -14.428 1.00 90.75 92 GLU A CA 1
ATOM 788 C C . GLU A 1 92 ? -3.631 0.102 -14.090 1.00 90.75 92 GLU A C 1
ATOM 790 O O . GLU A 1 92 ? -2.704 0.419 -14.842 1.00 90.75 92 GLU A O 1
ATOM 795 N N . PHE A 1 93 ? -3.857 0.730 -12.931 1.00 91.56 93 PHE A N 1
ATOM 796 C CA . PHE A 1 93 ? -3.054 1.864 -12.478 1.00 91.56 93 PHE A CA 1
ATOM 797 C C . PHE A 1 93 ? -1.589 1.479 -12.254 1.00 91.56 93 PHE A C 1
ATOM 799 O O . PHE A 1 93 ? -0.684 2.185 -12.705 1.00 91.56 93 PHE A O 1
ATOM 806 N N . LEU A 1 94 ? -1.339 0.357 -11.574 1.00 90.81 94 LEU A N 1
ATOM 807 C CA . LEU A 1 94 ? 0.018 -0.108 -11.305 1.00 90.81 94 LEU A CA 1
ATOM 808 C C . LEU A 1 94 ? 0.752 -0.425 -12.612 1.00 90.81 94 LEU A C 1
ATOM 810 O O . LEU A 1 94 ? 1.857 0.070 -12.809 1.00 90.81 94 LEU A O 1
ATOM 814 N N . LYS A 1 95 ? 0.129 -1.140 -13.558 1.00 86.88 95 LYS A N 1
ATOM 815 C CA . LYS A 1 95 ? 0.736 -1.433 -14.871 1.00 86.88 95 LYS A CA 1
ATOM 816 C C . LYS A 1 95 ? 1.101 -0.168 -15.649 1.00 86.88 95 LYS A C 1
ATOM 818 O O . LYS A 1 95 ? 2.153 -0.145 -16.289 1.00 86.88 95 LYS A O 1
ATOM 823 N N . ASP A 1 96 ? 0.273 0.874 -15.593 1.00 84.69 96 ASP A N 1
ATOM 824 C CA . ASP A 1 96 ? 0.574 2.176 -16.205 1.00 84.69 96 ASP A CA 1
ATOM 825 C C . ASP A 1 96 ? 1.819 2.823 -15.573 1.00 84.69 96 ASP A C 1
ATOM 827 O O . ASP A 1 96 ? 2.762 3.188 -16.278 1.00 84.69 96 ASP A O 1
ATOM 831 N N . LYS A 1 97 ? 1.878 2.885 -14.234 1.00 82.88 97 LYS A N 1
ATOM 832 C CA . LYS A 1 97 ? 3.006 3.502 -13.512 1.00 82.88 97 LYS A CA 1
ATOM 833 C C . LYS A 1 97 ? 4.306 2.726 -13.623 1.00 82.88 97 LYS A C 1
ATOM 835 O O . LYS A 1 97 ? 5.373 3.331 -13.679 1.00 82.88 97 LYS A O 1
ATOM 840 N N . ILE A 1 98 ? 4.236 1.404 -13.683 1.00 75.00 98 ILE A N 1
ATOM 841 C CA . ILE A 1 98 ? 5.417 0.562 -13.860 1.00 75.00 98 ILE A CA 1
ATOM 842 C C . ILE A 1 98 ? 6.030 0.799 -15.241 1.00 75.00 98 ILE A C 1
ATOM 844 O O . ILE A 1 98 ? 7.236 1.016 -15.347 1.00 75.00 98 ILE A O 1
ATOM 848 N N . LYS A 1 99 ? 5.201 0.849 -16.293 1.00 71.00 99 LYS A N 1
ATOM 849 C CA . LYS A 1 99 ? 5.660 1.149 -17.657 1.00 71.00 99 LYS A CA 1
ATOM 850 C C . LYS A 1 99 ? 6.296 2.534 -17.777 1.00 71.00 99 LYS A C 1
ATOM 852 O O . LYS A 1 99 ? 7.247 2.677 -18.537 1.00 71.00 99 LYS A O 1
ATOM 857 N N . SER A 1 100 ? 5.785 3.534 -17.053 1.00 65.56 100 SER A N 1
ATOM 858 C CA . SER A 1 100 ? 6.310 4.904 -17.114 1.00 65.56 100 SER A CA 1
ATOM 859 C C . SER A 1 100 ? 7.561 5.133 -16.261 1.00 65.56 100 SER A C 1
ATOM 861 O O . SER A 1 100 ? 8.349 6.014 -16.589 1.00 65.56 100 SER A O 1
ATOM 863 N N . ASN A 1 101 ? 7.731 4.387 -15.161 1.00 57.62 101 ASN A N 1
ATOM 864 C CA . ASN A 1 101 ? 8.773 4.646 -14.156 1.00 57.62 101 ASN A CA 1
ATOM 865 C C . ASN A 1 101 ? 9.959 3.673 -14.212 1.00 57.62 101 ASN A C 1
ATOM 867 O O . ASN A 1 101 ? 11.029 4.007 -13.703 1.00 57.62 101 ASN A O 1
ATOM 871 N N . LEU A 1 102 ? 9.804 2.492 -14.818 1.00 58.44 102 LEU A N 1
ATOM 872 C CA . LEU A 1 102 ? 10.928 1.604 -15.116 1.00 58.44 102 LEU A CA 1
ATOM 873 C C . LEU A 1 102 ? 11.606 2.069 -16.408 1.00 58.44 102 LEU A C 1
ATOM 875 O O . LEU A 1 102 ? 11.391 1.512 -17.487 1.00 58.44 102 LEU A O 1
ATOM 879 N N . GLY A 1 103 ? 12.395 3.139 -16.289 1.00 49.31 103 GLY A N 1
ATOM 880 C CA . GLY A 1 103 ? 13.323 3.563 -17.333 1.00 49.31 103 GLY A CA 1
ATOM 881 C C . GLY A 1 103 ? 14.264 2.422 -17.728 1.00 49.31 103 GLY A C 1
ATOM 882 O O . GLY A 1 103 ?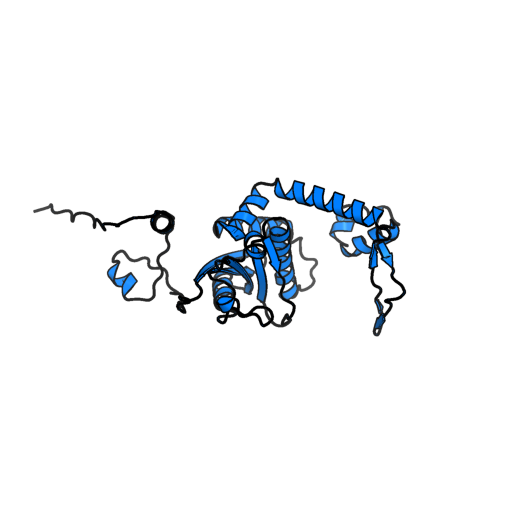 14.546 1.536 -16.923 1.00 49.31 103 GLY A O 1
ATOM 883 N N . TYR A 1 104 ? 14.711 2.438 -18.987 1.00 43.78 104 TYR A N 1
ATOM 884 C CA . TYR A 1 104 ? 15.695 1.509 -19.544 1.00 43.78 104 TYR A CA 1
ATOM 885 C C . TYR A 1 104 ? 16.823 1.261 -18.542 1.00 43.78 104 TYR A C 1
ATOM 887 O O . TYR A 1 104 ? 17.524 2.202 -18.167 1.00 43.78 104 TYR A O 1
ATOM 895 N N . GLY A 1 105 ? 16.958 0.009 -18.098 1.00 44.56 105 GLY A N 1
ATOM 896 C CA . GLY A 1 105 ? 18.000 -0.395 -17.169 1.00 44.56 105 GLY A CA 1
ATOM 897 C C . GLY A 1 105 ? 19.357 0.059 -17.691 1.00 44.56 105 GLY A C 1
ATOM 898 O O . GLY A 1 105 ? 19.802 -0.359 -18.759 1.00 44.56 105 GLY A O 1
ATOM 899 N N . THR A 1 106 ? 20.021 0.935 -16.944 1.00 39.88 106 THR A N 1
ATOM 900 C CA . THR A 1 106 ? 21.481 0.959 -16.961 1.00 39.88 106 THR A CA 1
ATOM 901 C C . THR A 1 106 ? 21.896 -0.432 -16.504 1.00 39.88 106 THR A C 1
ATOM 903 O O . THR A 1 106 ? 21.424 -0.829 -15.445 1.00 39.88 106 THR A O 1
ATOM 906 N N . GLY A 1 107 ? 22.656 -1.175 -17.317 1.00 42.50 107 GLY A N 1
ATOM 907 C CA . GLY A 1 107 ? 22.966 -2.610 -17.178 1.00 42.50 107 GLY A CA 1
ATOM 908 C C . GLY A 1 107 ? 23.743 -3.021 -15.921 1.00 42.50 107 GLY A C 1
ATOM 909 O O . GLY A 1 107 ? 24.769 -3.681 -16.022 1.00 42.50 107 GLY A O 1
ATOM 910 N N . TYR A 1 108 ? 23.259 -2.604 -14.760 1.00 40.78 108 TYR A N 1
ATOM 911 C CA . TYR A 1 108 ? 23.608 -3.088 -13.443 1.00 40.78 108 TYR A CA 1
ATOM 912 C C . TYR A 1 108 ? 22.492 -4.031 -13.012 1.00 40.78 108 TYR A C 1
ATOM 914 O O . TYR A 1 108 ? 21.313 -3.682 -13.111 1.00 40.78 108 TYR A O 1
ATOM 922 N N . ASP A 1 109 ? 22.880 -5.222 -12.570 1.00 42.97 109 ASP A N 1
ATOM 923 C CA . ASP A 1 109 ? 21.981 -6.225 -12.017 1.00 42.97 109 ASP A CA 1
ATOM 924 C C . ASP A 1 109 ? 21.257 -5.626 -10.806 1.00 42.97 109 ASP A C 1
ATOM 926 O O . ASP A 1 109 ? 21.809 -5.487 -9.714 1.00 42.97 109 ASP A O 1
ATOM 930 N N . TYR A 1 110 ? 20.023 -5.184 -11.030 1.00 50.72 110 TYR A N 1
ATOM 931 C CA . TYR A 1 110 ? 19.148 -4.719 -9.969 1.00 50.72 110 TYR A CA 1
ATOM 932 C C . TYR A 1 110 ? 18.759 -5.927 -9.114 1.00 50.72 110 TYR A C 1
ATOM 934 O O . TYR A 1 110 ? 18.127 -6.856 -9.612 1.00 50.72 110 TYR A O 1
ATOM 942 N N . TYR A 1 111 ? 19.113 -5.912 -7.829 1.00 57.69 111 TYR A N 1
ATOM 943 C CA . TYR A 1 111 ? 18.639 -6.913 -6.873 1.00 57.69 111 TYR A CA 1
ATOM 944 C C . TYR A 1 111 ? 17.105 -6.841 -6.745 1.00 57.69 111 TYR A C 1
ATOM 946 O O . TYR A 1 111 ? 16.535 -5.746 -6.740 1.00 57.69 111 TYR A O 1
ATOM 954 N N . GLU A 1 112 ? 16.437 -7.991 -6.593 1.00 60.28 112 GLU A N 1
ATOM 955 C CA . GLU A 1 112 ? 14.967 -8.122 -6.466 1.00 60.28 112 GLU A CA 1
ATOM 956 C C . GLU A 1 112 ? 14.364 -7.153 -5.431 1.00 60.28 112 GLU A C 1
ATOM 958 O O . GLU A 1 112 ? 13.334 -6.514 -5.672 1.00 60.28 112 GLU A O 1
ATOM 963 N N . ASN A 1 113 ? 15.075 -6.954 -4.316 1.00 64.19 113 ASN A N 1
ATOM 964 C CA . ASN A 1 113 ? 14.714 -6.026 -3.246 1.00 64.19 113 ASN A CA 1
ATOM 965 C C . ASN A 1 113 ? 14.509 -4.576 -3.724 1.00 64.19 113 ASN A C 1
ATOM 967 O O . ASN A 1 113 ? 13.613 -3.890 -3.232 1.00 64.19 113 ASN A O 1
ATOM 971 N N . GLU A 1 114 ? 15.269 -4.099 -4.715 1.00 71.12 114 GLU A N 1
ATOM 972 C CA . GLU A 1 114 ? 15.136 -2.716 -5.182 1.00 71.12 114 GLU A CA 1
ATOM 973 C C . GLU A 1 114 ? 13.861 -2.502 -6.016 1.00 71.12 114 GLU A C 1
ATOM 975 O O . GLU A 1 114 ? 13.248 -1.430 -5.976 1.00 71.12 114 GLU A O 1
ATOM 980 N N . PHE A 1 115 ? 13.419 -3.516 -6.767 1.00 76.50 115 PHE A N 1
ATOM 981 C CA . PHE A 1 115 ? 12.133 -3.464 -7.468 1.00 76.50 115 PHE A CA 1
ATOM 982 C C . PHE A 1 115 ? 10.972 -3.482 -6.482 1.00 76.50 115 PHE A C 1
ATOM 984 O O . PHE A 1 115 ? 10.056 -2.661 -6.585 1.00 76.50 115 PHE A O 1
ATOM 991 N N . LEU A 1 116 ? 11.042 -4.372 -5.495 1.00 83.50 116 LEU A N 1
ATOM 992 C CA . LEU A 1 116 ? 10.052 -4.472 -4.435 1.00 83.50 116 LEU A CA 1
ATOM 993 C C . LEU A 1 116 ? 9.896 -3.142 -3.676 1.00 83.50 116 LEU A C 1
ATOM 995 O O . LEU A 1 116 ? 8.774 -2.656 -3.502 1.00 83.50 116 LEU A O 1
ATOM 999 N N . ASP A 1 117 ? 11.007 -2.493 -3.321 1.00 83.88 117 ASP A N 1
ATOM 1000 C CA . ASP A 1 117 ? 11.005 -1.189 -2.650 1.00 83.88 117 ASP A CA 1
ATOM 1001 C C . ASP A 1 117 ? 10.428 -0.070 -3.531 1.00 83.88 117 ASP A C 1
ATOM 1003 O O . ASP A 1 117 ? 9.736 0.830 -3.032 1.00 83.88 117 ASP A O 1
ATOM 1007 N N . LYS A 1 118 ? 10.638 -0.124 -4.854 1.00 82.88 118 LYS A N 1
ATOM 1008 C CA . LYS A 1 118 ? 10.006 0.807 -5.805 1.00 82.88 118 LYS A CA 1
ATOM 1009 C C . LYS A 1 118 ? 8.485 0.648 -5.810 1.00 82.88 118 LYS A C 1
ATOM 1011 O O . LYS A 1 118 ? 7.780 1.657 -5.723 1.00 82.88 118 LYS A O 1
ATOM 1016 N N . TYR A 1 119 ? 7.963 -0.577 -5.879 1.00 86.75 119 TYR A N 1
ATOM 1017 C CA . TYR A 1 119 ? 6.512 -0.810 -5.872 1.00 86.75 119 TYR A CA 1
ATOM 1018 C C . TYR A 1 119 ? 5.871 -0.444 -4.540 1.00 86.75 119 TYR A C 1
ATOM 1020 O O . TYR A 1 119 ? 4.841 0.237 -4.516 1.00 86.75 119 TYR A O 1
ATOM 1028 N N . TYR A 1 120 ? 6.526 -0.811 -3.439 1.00 89.94 120 TYR A N 1
ATOM 1029 C CA . TYR A 1 120 ? 6.152 -0.373 -2.102 1.00 89.94 120 TYR A CA 1
ATOM 1030 C C . TYR A 1 120 ? 6.060 1.154 -2.027 1.00 89.94 120 TYR A C 1
ATOM 1032 O O . TYR A 1 120 ? 5.036 1.693 -1.606 1.00 89.94 120 TYR A O 1
ATOM 1040 N N . SER A 1 121 ? 7.079 1.860 -2.523 1.00 88.69 121 SER A N 1
ATOM 1041 C CA . SER A 1 121 ? 7.114 3.326 -2.523 1.00 88.69 121 SER A CA 1
ATOM 1042 C C . SER A 1 121 ? 5.986 3.940 -3.352 1.00 88.69 121 SER A C 1
ATOM 1044 O O . SER A 1 121 ? 5.416 4.952 -2.942 1.00 88.69 121 SER A O 1
ATOM 1046 N N . ILE A 1 122 ? 5.628 3.341 -4.494 1.00 89.44 122 ILE A N 1
ATOM 1047 C CA . ILE A 1 122 ? 4.506 3.794 -5.333 1.00 89.44 122 ILE A CA 1
ATOM 1048 C C . ILE A 1 122 ? 3.184 3.684 -4.568 1.00 89.44 122 ILE A C 1
ATOM 1050 O O . ILE A 1 122 ? 2.435 4.661 -4.509 1.00 89.44 122 ILE A O 1
ATOM 1054 N N . ILE A 1 123 ? 2.906 2.527 -3.961 1.00 93.62 123 ILE A N 1
ATOM 1055 C CA . ILE A 1 123 ? 1.657 2.279 -3.226 1.00 93.62 123 ILE A CA 1
ATOM 1056 C C . ILE A 1 123 ? 1.587 3.155 -1.969 1.00 93.62 123 ILE A C 1
ATOM 1058 O O . ILE A 1 123 ? 0.575 3.821 -1.738 1.00 93.62 123 ILE A O 1
ATOM 1062 N N . TYR A 1 124 ? 2.676 3.225 -1.199 1.00 93.81 124 TYR A N 1
ATOM 1063 C CA . TYR A 1 124 ? 2.794 4.102 -0.034 1.00 93.81 124 TYR A CA 1
ATOM 1064 C C . TYR A 1 124 ? 2.532 5.568 -0.401 1.00 93.81 124 TYR A C 1
ATOM 1066 O O . TYR A 1 124 ? 1.723 6.242 0.244 1.00 93.81 124 TYR A O 1
ATOM 1074 N N . SER A 1 125 ? 3.173 6.057 -1.467 1.00 90.25 125 SER A N 1
ATOM 1075 C CA . SER A 1 125 ? 3.015 7.441 -1.923 1.00 90.25 125 SER A CA 1
ATOM 1076 C C . SER A 1 125 ? 1.585 7.716 -2.371 1.00 90.25 125 SER A C 1
ATOM 1078 O O . SER A 1 125 ? 1.020 8.738 -1.992 1.00 90.25 125 SER A O 1
ATOM 1080 N N . LEU A 1 126 ? 0.982 6.793 -3.129 1.00 92.31 126 LEU A N 1
ATOM 1081 C CA . LEU A 1 126 ? -0.396 6.902 -3.597 1.00 92.31 126 LEU A CA 1
ATOM 1082 C C . LEU A 1 126 ? -1.377 7.029 -2.427 1.00 92.31 126 LEU A C 1
ATOM 1084 O O . LEU A 1 126 ? -2.203 7.937 -2.409 1.00 92.31 126 LEU A O 1
ATOM 1088 N N . LEU A 1 127 ? -1.273 6.149 -1.433 1.00 93.75 127 LEU A N 1
ATOM 1089 C CA . LEU A 1 127 ? -2.167 6.156 -0.273 1.00 93.75 127 LEU A CA 1
ATOM 1090 C C . LEU A 1 127 ? -1.945 7.383 0.621 1.00 93.75 127 LEU A C 1
ATOM 1092 O O . LEU A 1 127 ? -2.906 7.932 1.158 1.00 93.75 127 LEU A O 1
ATOM 1096 N N . SER A 1 128 ? -0.706 7.873 0.710 1.00 91.44 128 SER A N 1
ATOM 1097 C CA . SER A 1 128 ? -0.355 9.094 1.452 1.00 91.44 128 SER A CA 1
ATOM 1098 C C . SER A 1 128 ? -0.949 10.374 0.843 1.00 91.44 128 SER A C 1
ATOM 1100 O O . SER A 1 128 ? -1.017 11.415 1.508 1.00 91.44 128 SER A O 1
ATOM 1102 N N . LEU A 1 129 ? -1.420 10.319 -0.411 1.00 90.75 129 LEU A N 1
ATOM 1103 C CA . LEU A 1 129 ? -2.170 11.415 -1.026 1.00 90.75 129 LEU A CA 1
ATOM 1104 C C . LEU A 1 129 ? -3.568 11.589 -0.410 1.00 90.75 129 LEU A C 1
ATOM 1106 O O . LEU A 1 129 ? -4.121 12.687 -0.455 1.00 90.75 129 LEU A O 1
ATOM 1110 N N . SER A 1 130 ? -4.134 10.550 0.204 1.00 88.88 130 SER A N 1
ATOM 1111 C CA . SER A 1 130 ? -5.428 10.646 0.876 1.00 88.88 130 SER A CA 1
ATOM 1112 C C . SER A 1 130 ? -5.308 11.366 2.218 1.00 88.88 130 SER A C 1
ATOM 1114 O O . SER A 1 130 ? -4.433 11.070 3.029 1.00 88.88 130 SER A O 1
ATOM 1116 N N . ASP A 1 131 ? -6.219 12.300 2.492 1.00 86.75 131 ASP A N 1
ATOM 1117 C CA . ASP A 1 131 ? -6.349 12.906 3.823 1.00 86.75 131 ASP A CA 1
ATOM 1118 C C . ASP A 1 131 ? -7.257 12.098 4.755 1.00 86.75 131 ASP A C 1
ATOM 1120 O O . ASP A 1 131 ? -7.350 12.415 5.943 1.00 86.75 131 ASP A O 1
ATOM 1124 N N . GLU A 1 132 ? -7.903 11.049 4.249 1.00 87.50 132 GLU A N 1
ATOM 1125 C CA . GLU A 1 132 ? -8.900 10.270 4.981 1.00 87.50 132 GLU A CA 1
ATOM 1126 C C . GLU A 1 132 ? -8.332 9.058 5.715 1.00 87.50 132 GLU A C 1
ATOM 1128 O O . GLU A 1 132 ? -9.002 8.505 6.589 1.00 87.50 132 GLU A O 1
ATOM 1133 N N . CYS A 1 133 ? -7.115 8.640 5.380 1.00 89.94 133 CYS A N 1
ATOM 1134 C CA . CYS A 1 133 ? -6.435 7.526 6.019 1.00 89.94 133 CYS A CA 1
ATOM 1135 C C . CYS A 1 133 ? -5.049 7.925 6.523 1.00 89.94 133 CYS A C 1
ATOM 1137 O O . CYS A 1 133 ? -4.444 8.895 6.071 1.00 89.94 133 CYS A O 1
ATOM 1139 N N . GLU A 1 134 ? -4.576 7.174 7.502 1.00 92.12 134 GLU A N 1
ATOM 1140 C CA . GLU A 1 134 ? -3.198 7.158 7.959 1.00 92.12 134 GLU A CA 1
ATOM 1141 C C . GLU A 1 134 ? -2.539 5.892 7.413 1.00 92.12 134 GLU A C 1
ATOM 1143 O O . GLU A 1 134 ? -3.103 4.802 7.530 1.00 92.12 134 GLU A O 1
ATOM 1148 N N . VAL A 1 135 ? -1.377 6.049 6.781 1.00 94.50 135 VAL A N 1
ATOM 1149 C CA . VAL A 1 135 ? -0.573 4.938 6.269 1.00 94.50 135 VAL A CA 1
ATOM 1150 C C . VAL A 1 135 ? 0.544 4.681 7.270 1.00 94.50 135 VAL A C 1
ATOM 1152 O O . VAL A 1 135 ? 1.364 5.559 7.527 1.00 94.50 135 VAL A O 1
ATOM 1155 N N . VAL A 1 136 ? 0.556 3.488 7.848 1.00 93.12 136 VAL A N 1
ATOM 1156 C CA . VAL A 1 136 ? 1.519 3.042 8.849 1.00 93.12 136 VAL A CA 1
ATOM 1157 C C . VAL A 1 136 ? 2.469 2.052 8.186 1.00 93.12 136 VAL A C 1
ATOM 1159 O O . VAL A 1 136 ? 2.052 1.026 7.644 1.00 93.12 136 VAL A O 1
ATOM 1162 N N . THR A 1 137 ? 3.754 2.381 8.222 1.00 91.62 137 THR A N 1
ATOM 1163 C CA . THR A 1 137 ? 4.837 1.527 7.734 1.00 91.62 137 THR A CA 1
ATOM 1164 C C . THR A 1 137 ? 5.350 0.653 8.867 1.00 91.62 137 THR A C 1
ATOM 1166 O O . THR A 1 137 ? 5.370 1.089 10.021 1.00 91.62 137 THR A O 1
ATOM 1169 N N . LYS A 1 138 ? 5.806 -0.555 8.537 1.00 86.50 138 LYS A N 1
ATOM 1170 C CA . LYS A 1 138 ? 6.439 -1.438 9.517 1.00 86.50 138 LYS A CA 1
ATOM 1171 C C . LYS A 1 138 ? 7.730 -0.792 10.039 1.00 86.50 138 LYS A C 1
ATOM 1173 O O . LYS A 1 138 ? 8.359 -0.009 9.330 1.00 86.50 138 LYS A O 1
ATOM 1178 N N . LYS A 1 139 ? 8.112 -1.053 11.287 1.00 84.94 139 LYS A N 1
ATOM 1179 C CA . LYS A 1 139 ? 9.391 -0.596 11.866 1.00 84.94 139 LYS A CA 1
ATOM 1180 C C . LYS A 1 139 ? 10.443 -1.692 11.823 1.00 84.94 139 LYS A C 1
ATOM 1182 O O . LYS A 1 139 ? 11.624 -1.400 11.667 1.00 84.94 139 LYS A O 1
ATOM 1187 N N . LYS A 1 140 ? 10.009 -2.941 11.994 1.00 77.44 140 LYS A N 1
ATOM 1188 C CA . LYS A 1 140 ? 10.865 -4.128 11.962 1.00 77.44 140 LYS A CA 1
ATOM 1189 C C . LYS A 1 140 ? 10.735 -4.801 10.598 1.00 77.44 140 LYS A C 1
ATOM 1191 O O . LYS A 1 140 ? 9.757 -5.504 10.349 1.00 77.44 140 LYS A O 1
ATOM 1196 N N . PHE A 1 141 ? 11.711 -4.569 9.727 1.00 69.62 141 PHE A N 1
ATOM 1197 C CA . PHE A 1 141 ? 11.816 -5.246 8.436 1.00 69.62 141 PHE A CA 1
ATOM 1198 C C . PHE A 1 141 ? 12.831 -6.381 8.524 1.00 69.62 141 PHE A C 1
ATOM 1200 O O . PHE A 1 141 ? 13.859 -6.243 9.185 1.00 69.62 141 PHE A O 1
ATOM 1207 N N . ASN A 1 142 ? 12.544 -7.487 7.846 1.00 64.81 142 ASN A N 1
ATOM 1208 C CA . ASN A 1 142 ? 13.533 -8.513 7.560 1.00 64.81 142 ASN A CA 1
ATOM 1209 C C . ASN A 1 142 ? 14.056 -8.257 6.142 1.00 64.81 142 ASN A C 1
ATOM 1211 O O . ASN A 1 142 ? 13.296 -8.340 5.181 1.00 64.81 142 ASN A O 1
ATOM 1215 N N . GLU A 1 143 ? 15.331 -7.890 6.017 1.00 56.75 143 GLU A N 1
ATOM 1216 C CA . GLU A 1 143 ? 15.954 -7.521 4.733 1.00 56.75 143 GLU A CA 1
ATOM 1217 C C . GLU A 1 143 ? 16.014 -8.691 3.734 1.00 56.75 143 GLU A C 1
ATOM 1219 O O . GLU A 1 143 ? 16.145 -8.470 2.530 1.00 56.75 143 GLU A O 1
ATOM 1224 N N . ASN A 1 144 ? 15.872 -9.927 4.225 1.00 62.47 144 ASN A N 1
ATOM 1225 C CA . ASN A 1 144 ? 15.896 -11.143 3.413 1.00 62.47 144 ASN A CA 1
ATOM 1226 C C . ASN A 1 144 ? 14.517 -11.562 2.886 1.00 62.47 144 ASN A C 1
ATOM 1228 O O . ASN A 1 144 ? 14.438 -12.523 2.123 1.00 62.47 144 ASN A O 1
ATOM 1232 N N . ASP A 1 145 ? 13.440 -10.884 3.293 1.00 67.88 145 ASP A N 1
ATOM 1233 C CA . ASP A 1 145 ? 12.101 -11.243 2.845 1.00 67.88 145 ASP A CA 1
ATOM 1234 C C . ASP A 1 145 ? 11.751 -10.447 1.583 1.00 67.88 145 ASP A C 1
ATOM 1236 O O . ASP A 1 145 ? 11.755 -9.210 1.580 1.00 67.88 145 ASP A O 1
ATOM 1240 N N . ASN A 1 146 ? 11.336 -11.156 0.531 1.00 81.56 146 ASN A N 1
ATOM 1241 C CA . ASN A 1 146 ? 10.752 -10.588 -0.692 1.00 81.56 146 ASN A CA 1
ATOM 1242 C C . ASN A 1 146 ? 9.348 -9.991 -0.451 1.00 81.56 146 ASN A C 1
ATOM 1244 O O . ASN A 1 146 ? 8.521 -9.917 -1.357 1.00 81.56 146 ASN A O 1
ATOM 1248 N N . ILE A 1 147 ? 9.070 -9.538 0.776 1.00 87.88 147 ILE A N 1
ATOM 1249 C CA . ILE A 1 147 ? 7.768 -9.067 1.234 1.00 87.88 147 ILE A CA 1
ATOM 1250 C C . ILE A 1 147 ? 7.879 -7.673 1.861 1.00 87.88 147 ILE A C 1
ATOM 1252 O O . ILE A 1 147 ? 8.818 -7.351 2.594 1.00 87.88 147 ILE A O 1
ATOM 1256 N N . ARG A 1 148 ? 6.890 -6.819 1.585 1.00 90.81 148 ARG A N 1
ATOM 1257 C CA . ARG A 1 148 ? 6.691 -5.520 2.241 1.00 90.81 148 ARG A CA 1
ATOM 1258 C C . ARG A 1 148 ? 5.261 -5.385 2.729 1.00 90.81 148 ARG A C 1
ATOM 1260 O O . ARG A 1 148 ? 4.328 -5.891 2.118 1.00 90.81 148 ARG A O 1
ATOM 1267 N N . GLU A 1 149 ? 5.084 -4.654 3.819 1.00 93.31 149 GLU A N 1
ATOM 1268 C CA . GLU A 1 149 ? 3.807 -4.559 4.519 1.00 93.31 149 GLU A CA 1
ATOM 1269 C C . GLU A 1 149 ? 3.417 -3.100 4.761 1.00 93.31 149 GLU A C 1
ATOM 1271 O O . GLU A 1 149 ? 4.239 -2.288 5.192 1.00 93.31 149 GLU A O 1
ATOM 1276 N N . LEU A 1 150 ? 2.144 -2.778 4.532 1.00 95.00 150 LEU A N 1
ATOM 1277 C CA . LEU A 1 150 ? 1.545 -1.478 4.817 1.00 95.00 150 LEU A CA 1
ATOM 1278 C C . LEU A 1 150 ? 0.223 -1.662 5.547 1.00 95.00 150 LEU A C 1
ATOM 1280 O O . LEU A 1 150 ? -0.638 -2.430 5.121 1.00 95.00 150 LEU A O 1
ATOM 1284 N N . LEU A 1 151 ? 0.030 -0.896 6.611 1.00 95.00 151 LEU A N 1
ATOM 1285 C CA . LEU A 1 151 ? -1.229 -0.845 7.335 1.00 95.00 151 LEU A CA 1
ATOM 1286 C C . LEU A 1 151 ? -1.905 0.503 7.082 1.00 95.00 151 LEU A C 1
ATOM 1288 O O . LEU A 1 151 ? -1.286 1.553 7.208 1.00 95.00 151 LEU A O 1
ATOM 1292 N N . ILE A 1 152 ? -3.188 0.490 6.740 1.00 95.19 152 ILE A N 1
ATOM 1293 C CA . ILE A 1 152 ? -3.965 1.690 6.446 1.00 95.19 152 ILE A CA 1
ATOM 1294 C C . ILE A 1 152 ? -5.115 1.785 7.434 1.00 95.19 152 ILE A C 1
ATOM 1296 O O . ILE A 1 152 ? -6.002 0.927 7.489 1.00 95.19 152 ILE A O 1
ATOM 1300 N N . ILE A 1 153 ? -5.112 2.877 8.190 1.00 91.94 153 ILE A N 1
ATOM 1301 C CA . ILE A 1 153 ? -6.090 3.160 9.232 1.00 91.94 153 ILE A CA 1
ATOM 1302 C C . ILE A 1 153 ? -6.951 4.342 8.774 1.00 91.94 153 ILE A C 1
ATOM 1304 O O . ILE A 1 153 ? -6.458 5.468 8.686 1.00 91.94 153 ILE A O 1
ATOM 1308 N N . PRO A 1 154 ? -8.247 4.146 8.481 1.00 88.81 154 PRO A N 1
ATOM 1309 C CA . PRO A 1 154 ? -9.152 5.258 8.210 1.00 88.81 154 PRO A CA 1
ATOM 1310 C C . PRO A 1 154 ? -9.190 6.228 9.400 1.00 88.81 154 PRO A C 1
ATOM 1312 O O . PRO A 1 154 ? -9.467 5.821 10.526 1.00 88.81 154 PRO A O 1
ATOM 1315 N N . LYS A 1 155 ? -8.986 7.531 9.177 1.00 86.62 155 LYS A N 1
ATOM 1316 C CA . LYS A 1 155 ? -8.920 8.535 10.258 1.00 86.62 155 LYS A CA 1
ATOM 1317 C C . LYS A 1 155 ? -10.217 8.659 11.053 1.00 86.62 155 LYS A C 1
ATOM 1319 O O . LYS A 1 155 ? -10.185 9.036 12.222 1.00 86.62 155 LYS A O 1
ATOM 1324 N N . LYS A 1 156 ? -11.361 8.309 10.452 1.00 79.50 156 LYS A N 1
ATOM 1325 C CA . LYS A 1 156 ? -12.643 8.180 11.168 1.00 79.50 156 LYS A CA 1
ATOM 1326 C C . LYS A 1 156 ? -12.562 7.188 12.342 1.00 79.50 156 LYS A C 1
ATOM 1328 O O . LYS A 1 156 ? -13.219 7.402 13.355 1.00 79.50 156 LYS A O 1
ATOM 1333 N N . ASN A 1 157 ? -11.703 6.174 12.240 1.00 73.94 157 ASN A N 1
ATOM 1334 C CA . ASN A 1 157 ? -11.505 5.146 13.260 1.00 73.94 157 ASN A CA 1
ATOM 1335 C C . ASN A 1 157 ? -10.507 5.584 14.347 1.00 73.94 157 ASN A C 1
ATOM 1337 O O . ASN A 1 157 ? -10.480 4.991 15.416 1.00 73.94 157 ASN A O 1
ATOM 1341 N N . LEU A 1 158 ? -9.713 6.640 14.117 1.00 70.88 158 LEU A N 1
ATOM 1342 C CA . LEU A 1 158 ? -8.817 7.211 15.135 1.00 70.88 158 LEU A CA 1
ATOM 1343 C C . LEU A 1 158 ? -9.570 8.062 16.170 1.00 70.88 158 LEU A C 1
ATOM 1345 O O . LEU A 1 158 ? -9.083 8.261 17.277 1.00 70.88 158 LEU A O 1
ATOM 1349 N N . LYS A 1 159 ? -10.737 8.606 15.796 1.00 61.00 159 LYS A N 1
ATOM 1350 C CA . LYS A 1 159 ? -11.506 9.574 16.603 1.00 61.00 159 LYS A CA 1
ATOM 1351 C C . LYS A 1 159 ? -12.724 8.972 17.310 1.00 61.00 159 LYS A C 1
ATOM 1353 O O . LYS A 1 159 ? -13.379 9.664 18.082 1.00 61.00 159 LYS A O 1
ATOM 1358 N N . SER A 1 160 ? -13.066 7.722 17.011 1.00 53.69 160 SER A N 1
ATOM 1359 C CA . SER A 1 160 ? -14.279 7.068 17.500 1.00 53.69 160 SER A CA 1
ATOM 1360 C C . SER A 1 160 ? -13.966 6.148 18.681 1.00 53.69 160 SER A C 1
ATOM 1362 O O . SER A 1 160 ? -13.241 5.174 18.522 1.00 53.69 160 SER A O 1
ATOM 1364 N N . ASN A 1 161 ? -14.591 6.403 19.836 1.00 54.25 161 ASN A N 1
ATOM 1365 C CA . ASN A 1 161 ? -14.662 5.446 20.953 1.00 54.25 161 ASN A CA 1
ATOM 1366 C C . ASN A 1 161 ? -15.612 4.262 20.659 1.00 54.25 161 ASN A C 1
ATOM 1368 O O . ASN A 1 161 ? -15.727 3.351 21.473 1.00 54.25 161 ASN A O 1
ATOM 1372 N N . ASN A 1 162 ? -16.321 4.271 19.521 1.00 51.56 162 ASN A N 1
ATOM 1373 C CA . ASN A 1 162 ? -17.223 3.192 19.129 1.00 51.56 162 ASN A CA 1
ATOM 1374 C C . ASN A 1 162 ? -16.475 2.116 18.331 1.00 51.56 162 ASN A C 1
ATOM 1376 O O . ASN A 1 162 ? -16.193 2.296 17.149 1.00 51.56 162 ASN A O 1
ATOM 1380 N N . ASN A 1 163 ? -16.225 1.016 19.041 1.00 52.25 163 ASN A N 1
ATOM 1381 C CA . ASN A 1 163 ? -15.878 -0.385 18.750 1.00 52.25 163 ASN A CA 1
ATOM 1382 C C . ASN A 1 163 ? -16.037 -1.003 17.337 1.00 52.25 163 ASN A C 1
ATOM 1384 O O . ASN A 1 163 ? -16.139 -2.216 17.274 1.00 52.25 163 ASN A O 1
ATOM 1388 N N . LYS A 1 164 ? -16.061 -0.274 16.212 1.00 58.31 164 LYS A N 1
ATOM 1389 C CA . LYS A 1 164 ? -16.016 -0.882 14.864 1.00 58.31 164 LYS A CA 1
ATOM 1390 C C . LYS A 1 164 ? -14.979 -0.203 13.986 1.00 58.31 164 LYS A C 1
ATOM 1392 O O . LYS A 1 164 ? -15.274 0.770 13.292 1.00 58.31 164 LYS A O 1
ATOM 1397 N N . ASN A 1 165 ? -13.762 -0.732 14.031 1.00 78.19 165 ASN A N 1
ATOM 1398 C CA . ASN A 1 165 ? -12.613 -0.162 13.342 1.00 78.19 165 ASN A CA 1
ATOM 1399 C C . ASN A 1 165 ? -12.186 -1.079 12.192 1.00 78.19 165 ASN A C 1
ATOM 1401 O O . ASN A 1 165 ? -11.467 -2.050 12.400 1.00 78.19 165 ASN A O 1
ATOM 1405 N N . ASP A 1 166 ? -12.637 -0.760 10.981 1.00 86.12 166 ASP A N 1
ATOM 1406 C CA . ASP A 1 166 ? -12.196 -1.431 9.755 1.00 86.12 166 ASP A CA 1
ATOM 1407 C C . ASP A 1 166 ? -10.805 -0.921 9.342 1.00 86.12 166 ASP A C 1
ATOM 1409 O O . ASP A 1 166 ? -10.574 0.289 9.314 1.00 86.12 166 ASP A O 1
ATOM 1413 N N . ILE A 1 167 ? -9.893 -1.808 8.959 1.00 92.50 167 ILE A N 1
ATOM 1414 C CA . ILE A 1 167 ? -8.573 -1.435 8.426 1.00 92.50 167 ILE A CA 1
ATOM 1415 C C . ILE A 1 167 ? -8.294 -2.128 7.099 1.00 92.50 167 ILE A C 1
ATOM 1417 O O . ILE A 1 167 ? -8.916 -3.139 6.767 1.00 92.50 167 ILE A O 1
ATOM 1421 N N . VAL A 1 168 ? -7.327 -1.591 6.358 1.00 94.69 168 VAL A N 1
ATOM 1422 C CA . VAL A 1 168 ? -6.756 -2.260 5.188 1.00 94.69 168 VAL A CA 1
ATOM 1423 C C . VAL A 1 168 ? -5.317 -2.644 5.509 1.00 94.69 168 VAL A C 1
ATOM 1425 O O . VAL A 1 168 ? -4.562 -1.832 6.037 1.00 94.69 168 VAL A O 1
ATOM 1428 N N . TYR A 1 169 ? -4.946 -3.880 5.206 1.00 94.94 169 TYR A N 1
ATOM 1429 C CA . TYR A 1 169 ? -3.610 -4.418 5.405 1.00 94.94 169 TYR A CA 1
ATOM 1430 C C . TYR A 1 169 ? -3.085 -4.923 4.063 1.00 94.94 169 TYR A C 1
ATOM 1432 O O . TYR A 1 169 ? -3.648 -5.843 3.482 1.0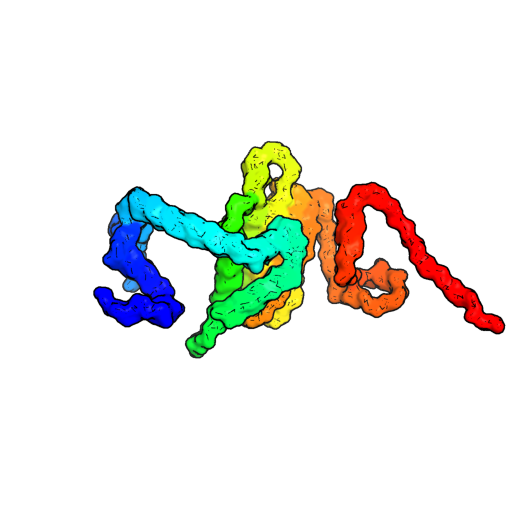0 94.94 169 TYR A O 1
ATOM 1440 N N . ILE A 1 170 ? -2.055 -4.275 3.532 1.00 96.12 170 ILE A N 1
ATOM 1441 C CA . ILE A 1 170 ? -1.495 -4.576 2.216 1.00 96.12 170 ILE A CA 1
ATOM 1442 C C . ILE A 1 170 ? -0.167 -5.290 2.410 1.00 96.12 170 ILE A C 1
ATOM 1444 O O . ILE A 1 170 ? 0.719 -4.779 3.095 1.00 96.12 170 ILE A O 1
ATOM 1448 N N . ILE A 1 171 ? -0.031 -6.437 1.759 1.00 94.06 171 ILE A N 1
ATOM 1449 C CA . ILE A 1 171 ? 1.205 -7.201 1.676 1.00 94.06 171 ILE A CA 1
ATOM 1450 C C . ILE A 1 171 ? 1.615 -7.230 0.210 1.00 94.06 171 ILE A C 1
ATOM 1452 O O . ILE A 1 171 ? 0.813 -7.537 -0.673 1.00 94.06 171 ILE A O 1
ATOM 1456 N N . ILE A 1 172 ? 2.856 -6.843 -0.040 1.00 93.81 172 ILE A N 1
ATOM 1457 C CA . ILE A 1 172 ? 3.447 -6.745 -1.365 1.00 93.81 172 ILE A CA 1
ATOM 1458 C C . ILE A 1 172 ? 4.544 -7.793 -1.456 1.00 93.81 172 ILE A C 1
ATOM 1460 O O . ILE A 1 172 ? 5.414 -7.804 -0.594 1.00 93.81 172 ILE A O 1
ATOM 1464 N N . ASN A 1 173 ? 4.514 -8.625 -2.488 1.00 91.56 173 ASN A N 1
ATOM 1465 C CA . ASN A 1 173 ? 5.481 -9.687 -2.728 1.00 91.56 173 ASN A CA 1
ATOM 1466 C C . ASN A 1 173 ? 6.168 -9.505 -4.092 1.00 91.56 173 ASN A C 1
ATOM 1468 O O . ASN A 1 173 ? 5.557 -9.011 -5.047 1.00 91.56 173 ASN A O 1
ATOM 1472 N N . TYR A 1 174 ? 7.429 -9.909 -4.190 1.00 89.44 174 TYR A N 1
ATOM 1473 C CA . TYR A 1 174 ? 8.118 -10.100 -5.462 1.00 89.44 174 TYR A CA 1
ATOM 1474 C C . TYR A 1 174 ? 8.206 -11.598 -5.765 1.00 89.44 174 TYR A C 1
ATOM 1476 O O . TYR A 1 174 ? 8.784 -12.353 -4.988 1.00 89.44 174 TYR A O 1
ATOM 1484 N N . ASN A 1 175 ? 7.622 -12.031 -6.883 1.00 87.69 175 ASN A N 1
ATOM 1485 C CA . ASN A 1 175 ? 7.588 -13.443 -7.264 1.00 87.69 175 ASN A CA 1
ATOM 1486 C C . ASN A 1 175 ? 7.491 -13.580 -8.786 1.00 87.69 175 ASN A C 1
ATOM 1488 O O . ASN A 1 175 ? 6.671 -12.899 -9.407 1.00 87.69 175 ASN A O 1
ATOM 1492 N N . ASP A 1 176 ? 8.268 -14.497 -9.368 1.00 86.62 176 ASP A N 1
ATOM 1493 C CA . ASP A 1 176 ? 8.288 -14.776 -10.807 1.00 86.62 176 ASP A CA 1
ATOM 1494 C C . ASP A 1 176 ? 6.891 -15.046 -11.386 1.00 86.62 176 ASP A C 1
ATOM 1496 O O . ASP A 1 176 ? 6.546 -14.577 -12.479 1.00 86.62 176 ASP A O 1
ATOM 1500 N N . ILE A 1 177 ? 6.056 -15.758 -10.627 1.00 87.88 177 ILE A N 1
ATOM 1501 C CA . ILE A 1 177 ? 4.669 -16.065 -10.954 1.00 87.88 177 ILE A CA 1
ATOM 1502 C C . ILE A 1 177 ? 3.770 -15.190 -10.078 1.00 87.88 177 ILE A C 1
ATOM 1504 O O . ILE A 1 177 ? 3.351 -15.572 -8.988 1.00 87.88 177 ILE A O 1
ATOM 1508 N N . VAL A 1 178 ? 3.399 -14.012 -10.590 1.00 89.12 178 VAL A N 1
ATOM 1509 C CA . VAL A 1 178 ? 2.626 -13.003 -9.833 1.00 89.12 178 VAL A CA 1
ATOM 1510 C C . VAL A 1 178 ? 1.352 -13.547 -9.169 1.00 89.12 178 VAL A C 1
ATOM 1512 O O . VAL A 1 178 ? 1.005 -13.129 -8.073 1.00 89.12 178 VAL A O 1
ATOM 1515 N N . LYS A 1 179 ? 0.667 -14.523 -9.775 1.00 83.38 179 LYS A N 1
ATOM 1516 C CA . LYS A 1 179 ? -0.526 -15.141 -9.170 1.00 83.38 179 LYS A CA 1
ATOM 1517 C C . LYS A 1 179 ? -0.202 -15.933 -7.908 1.00 83.38 179 LYS A C 1
ATOM 1519 O O . LYS A 1 179 ? -0.953 -15.861 -6.941 1.00 83.38 179 LYS A O 1
ATOM 1524 N N . GLU A 1 180 ? 0.893 -16.684 -7.928 1.00 85.62 180 GLU A N 1
ATOM 1525 C CA . GLU A 1 180 ? 1.375 -17.431 -6.766 1.00 85.62 180 GLU A CA 1
ATOM 1526 C C . GLU A 1 180 ? 1.888 -16.454 -5.712 1.00 85.62 180 GLU A C 1
ATOM 1528 O O . GLU A 1 180 ? 1.475 -16.544 -4.561 1.00 85.62 180 GLU A O 1
ATOM 1533 N N . GLY A 1 181 ? 2.635 -15.426 -6.126 1.00 87.56 181 GLY A N 1
ATOM 1534 C CA . GLY A 1 181 ? 3.093 -14.368 -5.227 1.00 87.56 181 GLY A CA 1
ATOM 1535 C C . GLY A 1 181 ? 1.961 -13.634 -4.504 1.00 87.56 181 GLY A C 1
ATOM 1536 O O . GLY A 1 181 ? 2.105 -13.274 -3.338 1.00 87.56 181 GLY A O 1
ATOM 1537 N N . CYS A 1 182 ? 0.822 -13.429 -5.168 1.00 86.12 182 CYS A N 1
ATOM 1538 C CA . CYS A 1 182 ? -0.382 -12.850 -4.573 1.00 86.12 182 CYS A CA 1
ATOM 1539 C C . CYS A 1 182 ? -0.962 -13.739 -3.467 1.00 86.12 182 CYS A C 1
ATOM 1541 O O . CYS A 1 182 ? -1.357 -13.234 -2.416 1.00 86.12 182 CYS A O 1
ATOM 1543 N N . ILE A 1 183 ? -1.000 -15.053 -3.702 1.00 84.06 183 ILE A N 1
ATOM 1544 C CA . ILE A 1 183 ? -1.465 -16.045 -2.726 1.00 84.06 183 ILE A CA 1
ATOM 1545 C C . ILE A 1 183 ? -0.484 -16.114 -1.558 1.00 84.06 183 ILE A C 1
ATOM 1547 O O . ILE A 1 183 ? -0.906 -15.999 -0.415 1.00 84.06 183 ILE A O 1
ATOM 1551 N N . GLU A 1 184 ? 0.818 -16.191 -1.832 1.00 85.25 184 GLU A N 1
ATOM 1552 C CA . GLU A 1 184 ? 1.866 -16.138 -0.810 1.00 85.25 184 GLU A CA 1
ATOM 1553 C C . GLU A 1 184 ? 1.763 -14.872 0.043 1.00 85.25 184 GLU A C 1
ATOM 1555 O O . GLU A 1 184 ? 1.893 -14.945 1.259 1.00 85.25 184 GLU A O 1
ATOM 1560 N N . ALA A 1 185 ? 1.471 -13.717 -0.562 1.00 89.25 185 ALA A N 1
ATOM 1561 C CA . ALA A 1 185 ? 1.260 -12.471 0.166 1.00 89.25 185 ALA A CA 1
ATOM 1562 C C . ALA A 1 185 ? 0.021 -12.533 1.079 1.00 89.25 185 ALA A C 1
ATOM 1564 O O . ALA A 1 185 ? 0.048 -11.992 2.183 1.00 89.25 185 ALA A O 1
ATOM 1565 N N . LEU A 1 186 ? -1.068 -13.183 0.653 1.00 84.31 186 LEU A N 1
ATOM 1566 C CA . LEU A 1 186 ? -2.249 -13.380 1.500 1.00 84.31 186 LEU A CA 1
ATOM 1567 C C . LEU A 1 186 ? -2.036 -14.429 2.593 1.00 84.31 186 LEU A C 1
ATOM 1569 O O . LEU A 1 186 ? -2.530 -14.239 3.703 1.00 84.31 186 LEU A O 1
ATOM 1573 N N . ASP A 1 187 ? -1.293 -15.494 2.322 1.00 82.69 187 ASP A N 1
ATOM 1574 C CA . ASP A 1 187 ? -0.978 -16.533 3.306 1.00 82.69 187 ASP A CA 1
ATOM 1575 C C . ASP A 1 187 ? 0.108 -16.057 4.287 1.00 82.69 187 ASP A C 1
ATOM 1577 O O . ASP A 1 187 ? 0.163 -16.482 5.444 1.00 82.69 187 ASP A O 1
ATOM 1581 N N . TYR A 1 188 ? 0.938 -15.098 3.870 1.00 82.38 188 TYR A N 1
ATOM 1582 C CA . TYR A 1 188 ? 1.945 -14.483 4.718 1.00 82.38 188 TYR A CA 1
ATOM 1583 C C . TYR A 1 188 ? 1.303 -13.771 5.910 1.00 82.38 188 TYR A C 1
ATOM 1585 O O . TYR A 1 188 ? 0.300 -13.060 5.794 1.00 82.38 188 TYR A O 1
ATOM 1593 N N . ASN A 1 189 ? 1.916 -13.938 7.083 1.00 79.31 189 ASN A N 1
ATOM 1594 C CA . ASN A 1 189 ? 1.426 -13.389 8.342 1.00 79.31 189 ASN A CA 1
ATOM 1595 C C . ASN A 1 189 ? -0.030 -13.804 8.649 1.00 79.31 189 ASN A C 1
ATOM 1597 O O . ASN A 1 189 ? -0.917 -12.965 8.843 1.00 79.31 189 ASN A O 1
ATOM 1601 N N . GLU A 1 190 ? -0.281 -15.118 8.712 1.00 76.75 190 GLU A N 1
ATOM 1602 C CA . GLU A 1 190 ? -1.581 -15.700 9.098 1.00 76.75 190 GLU A CA 1
ATOM 1603 C C . GLU A 1 190 ? -2.104 -15.161 10.444 1.00 76.75 190 GLU A C 1
ATOM 1605 O O . GLU A 1 190 ? -3.310 -15.039 10.657 1.00 76.75 190 GLU A O 1
ATOM 1610 N N . ASN A 1 191 ? -1.197 -14.817 11.365 1.00 80.12 191 ASN A N 1
ATOM 1611 C CA . ASN A 1 191 ? -1.547 -14.308 12.691 1.00 80.12 191 ASN A CA 1
ATOM 1612 C C . ASN A 1 191 ? -2.007 -12.844 12.687 1.00 80.12 191 ASN A C 1
ATOM 1614 O O . ASN A 1 191 ? -2.572 -12.396 13.692 1.00 80.12 191 ASN A O 1
ATOM 1618 N N . LEU A 1 192 ? -1.810 -12.134 11.567 1.00 85.75 192 LEU A N 1
ATOM 1619 C CA . LEU A 1 192 ? -2.120 -10.718 11.380 1.00 85.75 192 LEU A CA 1
ATOM 1620 C C . LEU A 1 192 ? -1.442 -9.849 12.442 1.00 85.75 192 LEU A C 1
ATOM 1622 O O . LEU A 1 192 ? -2.085 -9.040 13.115 1.00 85.75 192 LEU A O 1
ATOM 1626 N N . GLU A 1 193 ? -0.137 -10.051 12.605 1.00 89.12 193 GLU A N 1
ATOM 1627 C CA . GLU A 1 193 ? 0.711 -9.287 13.516 1.00 89.12 193 GLU A CA 1
ATOM 1628 C C . GLU A 1 193 ? 1.490 -8.199 12.775 1.00 89.12 193 GLU A C 1
ATOM 1630 O O . GLU A 1 193 ? 2.170 -8.461 11.786 1.00 89.12 193 GLU A O 1
ATOM 1635 N N . PHE A 1 194 ? 1.414 -6.962 13.256 1.00 89.88 194 PHE A N 1
ATOM 1636 C CA . PHE A 1 194 ? 2.099 -5.819 12.657 1.00 89.88 194 PHE A CA 1
ATOM 1637 C C . PHE A 1 194 ? 2.847 -5.045 13.743 1.00 89.88 194 PHE A C 1
ATOM 1639 O O . PHE A 1 194 ? 2.210 -4.470 14.620 1.00 89.88 194 PHE A O 1
ATOM 1646 N N . ASP A 1 195 ? 4.185 -5.050 13.706 1.00 89.50 195 ASP A N 1
ATOM 1647 C CA . ASP A 1 195 ? 5.050 -4.479 14.757 1.00 89.50 195 ASP A CA 1
ATOM 1648 C C . ASP A 1 195 ? 4.606 -4.884 16.180 1.00 89.50 195 ASP A C 1
ATOM 1650 O O . ASP A 1 195 ? 4.336 -4.040 17.032 1.00 89.50 195 ASP A O 1
ATOM 1654 N N . ASP A 1 196 ? 4.487 -6.195 16.417 1.00 87.62 196 ASP A N 1
ATOM 1655 C CA . ASP A 1 196 ? 4.040 -6.811 17.680 1.00 87.62 196 ASP A CA 1
ATOM 1656 C C . ASP A 1 196 ? 2.562 -6.544 18.058 1.00 87.62 196 ASP A C 1
ATOM 1658 O O . ASP A 1 196 ? 2.094 -6.974 19.114 1.00 87.62 196 ASP A O 1
ATOM 1662 N N . ILE A 1 197 ? 1.787 -5.865 17.202 1.00 87.56 197 ILE A N 1
ATOM 1663 C CA . ILE A 1 197 ? 0.352 -5.627 17.403 1.00 87.56 197 ILE A CA 1
ATOM 1664 C C . ILE A 1 197 ? -0.451 -6.707 16.681 1.00 87.56 197 ILE A C 1
ATOM 1666 O O . ILE A 1 197 ? -0.432 -6.791 15.454 1.00 87.56 197 ILE A O 1
ATOM 1670 N N . LYS A 1 198 ? -1.251 -7.472 17.428 1.00 89.38 198 LYS A N 1
ATOM 1671 C CA . LYS A 1 198 ? -2.240 -8.399 16.863 1.00 89.38 198 LYS A CA 1
ATOM 1672 C C . LYS A 1 198 ? -3.435 -7.625 16.325 1.00 89.38 198 LYS A C 1
ATOM 1674 O O . LYS A 1 198 ? -4.321 -7.211 17.074 1.00 89.38 198 LYS A O 1
ATOM 1679 N N . LEU A 1 199 ? -3.484 -7.440 15.009 1.00 88.44 199 LEU A N 1
ATOM 1680 C CA . LEU A 1 199 ? -4.522 -6.647 14.351 1.00 88.44 199 LEU A CA 1
ATOM 1681 C C . LEU A 1 199 ? -5.925 -7.205 14.631 1.00 88.44 199 LEU A C 1
ATOM 1683 O O . LEU A 1 199 ? -6.851 -6.433 14.867 1.00 88.44 199 LEU A O 1
ATOM 1687 N N . LYS A 1 200 ? -6.063 -8.534 14.691 1.00 83.50 200 LYS A N 1
ATOM 1688 C CA . LYS A 1 200 ? -7.326 -9.236 14.982 1.00 83.50 200 LYS A CA 1
ATOM 1689 C C . LYS A 1 200 ? -7.945 -8.910 16.346 1.00 83.50 200 LYS A C 1
ATOM 1691 O O . LYS A 1 200 ? -9.150 -9.042 16.506 1.00 83.50 200 LYS A O 1
ATOM 1696 N N . GLU A 1 201 ? -7.134 -8.509 17.324 1.00 84.12 201 GLU A N 1
ATOM 1697 C CA . GLU A 1 201 ? -7.605 -8.159 18.673 1.00 84.12 201 GLU A CA 1
ATOM 1698 C C . GLU A 1 201 ? -8.041 -6.690 18.753 1.00 84.12 201 GLU A C 1
ATOM 1700 O O . GLU A 1 201 ? -8.811 -6.308 19.631 1.00 84.12 201 GLU A O 1
ATOM 1705 N N . LYS A 1 202 ? -7.548 -5.857 17.829 1.00 85.06 202 LYS A N 1
ATOM 1706 C CA . LYS A 1 202 ? -7.748 -4.404 17.827 1.00 85.06 202 LYS A CA 1
ATOM 1707 C C . LYS A 1 202 ? -8.813 -3.938 16.831 1.00 85.06 202 LYS A C 1
ATOM 1709 O O . LYS A 1 202 ? -9.376 -2.855 17.003 1.00 85.06 202 LYS A O 1
ATOM 1714 N N . TYR A 1 203 ? -9.053 -4.717 15.779 1.00 85.75 203 TYR A N 1
ATOM 1715 C CA . TYR A 1 203 ? -9.877 -4.328 14.641 1.00 85.75 203 TYR A CA 1
ATOM 1716 C C . TYR A 1 203 ? -10.920 -5.399 14.311 1.00 85.75 203 TYR A C 1
ATOM 1718 O O . TYR A 1 203 ? -10.617 -6.586 14.224 1.00 85.75 203 TYR A O 1
ATOM 1726 N N . ASP A 1 204 ? -12.152 -4.955 14.067 1.00 82.50 204 ASP A N 1
ATOM 1727 C CA . ASP A 1 204 ? -13.301 -5.827 13.789 1.00 82.50 204 ASP A CA 1
ATOM 1728 C C . ASP A 1 204 ? -13.262 -6.440 12.393 1.00 82.50 204 ASP A C 1
ATOM 1730 O O . ASP A 1 204 ? -13.805 -7.523 12.158 1.00 82.50 204 ASP A O 1
ATOM 1734 N N . LYS A 1 205 ? -12.676 -5.706 11.449 1.00 85.31 205 LYS A N 1
ATOM 1735 C CA . LYS A 1 205 ? -12.635 -6.065 10.041 1.00 85.31 205 LYS A CA 1
ATOM 1736 C C . LYS A 1 205 ? -11.295 -5.659 9.455 1.00 85.31 205 LYS A C 1
ATOM 1738 O O . LYS A 1 205 ? -10.875 -4.508 9.571 1.00 85.31 205 LYS A O 1
ATOM 1743 N N . ILE A 1 206 ? -10.655 -6.601 8.782 1.00 88.38 206 ILE A N 1
ATOM 1744 C CA . ILE A 1 206 ? -9.367 -6.417 8.127 1.00 88.38 206 ILE A CA 1
ATOM 1745 C C . ILE A 1 206 ? -9.544 -6.798 6.667 1.00 88.38 206 ILE A C 1
ATOM 1747 O O . ILE A 1 206 ? -9.872 -7.941 6.353 1.00 88.38 206 ILE A O 1
ATOM 1751 N N . ILE A 1 207 ? -9.347 -5.834 5.776 1.00 90.69 207 ILE A N 1
ATOM 1752 C CA . ILE A 1 207 ? -9.281 -6.088 4.342 1.00 90.69 207 ILE A CA 1
ATOM 1753 C C . ILE A 1 207 ? -7.817 -6.323 4.008 1.00 90.69 207 ILE A C 1
ATOM 1755 O O . ILE A 1 207 ? -7.019 -5.388 4.066 1.00 90.69 207 ILE A O 1
ATOM 1759 N N . LYS A 1 208 ? -7.462 -7.573 3.725 1.00 91.50 208 LYS A N 1
ATOM 1760 C CA . LYS A 1 208 ? -6.088 -7.982 3.450 1.00 91.50 208 LYS A CA 1
ATOM 1761 C C . LYS A 1 208 ? -5.884 -8.034 1.941 1.00 91.50 208 LYS A C 1
ATOM 1763 O O . LYS A 1 208 ? -6.607 -8.756 1.265 1.00 91.50 208 LYS A O 1
ATOM 1768 N N . PHE A 1 209 ? -4.936 -7.265 1.421 1.00 94.62 209 PHE A N 1
ATOM 1769 C CA . PHE A 1 209 ? -4.528 -7.310 0.019 1.00 94.62 209 PHE A CA 1
ATOM 1770 C C . PHE A 1 209 ? -3.219 -8.076 -0.119 1.00 94.62 209 PHE A C 1
ATOM 1772 O O . PHE A 1 209 ? -2.266 -7.792 0.606 1.00 94.62 209 PHE A O 1
ATOM 1779 N N . GLY A 1 210 ? -3.172 -8.980 -1.091 1.00 93.94 210 GLY A N 1
ATOM 1780 C CA . GLY A 1 210 ? -1.956 -9.594 -1.601 1.00 93.94 210 GLY A CA 1
ATOM 1781 C C . GLY A 1 210 ? -1.659 -9.005 -2.972 1.00 93.94 210 GLY A C 1
ATOM 1782 O O . GLY A 1 210 ? -2.412 -9.220 -3.922 1.00 93.94 210 GLY A O 1
ATOM 1783 N N . ILE A 1 211 ? -0.588 -8.228 -3.073 1.00 95.31 211 ILE A N 1
ATOM 1784 C CA . ILE A 1 211 ? -0.143 -7.607 -4.322 1.00 95.31 211 ILE A CA 1
ATOM 1785 C C . ILE A 1 211 ? 1.187 -8.236 -4.695 1.00 95.31 211 ILE A C 1
ATOM 1787 O O . ILE A 1 211 ? 2.097 -8.258 -3.873 1.00 95.31 211 ILE A O 1
ATOM 1791 N N . ALA A 1 212 ? 1.327 -8.705 -5.927 1.00 93.44 212 ALA A N 1
ATOM 1792 C CA . ALA A 1 212 ? 2.579 -9.283 -6.384 1.00 93.44 212 ALA A CA 1
ATOM 1793 C C . ALA A 1 212 ? 3.082 -8.620 -7.654 1.00 93.44 212 ALA A C 1
ATOM 1795 O O . ALA A 1 212 ? 2.299 -8.209 -8.516 1.00 93.44 212 ALA A O 1
ATOM 1796 N N . PHE A 1 213 ? 4.405 -8.548 -7.763 1.00 90.44 213 PHE A N 1
ATOM 1797 C CA . PHE A 1 213 ? 5.098 -7.974 -8.903 1.00 90.44 213 PHE A CA 1
ATOM 1798 C C . PHE A 1 213 ? 6.177 -8.922 -9.428 1.00 90.44 213 PHE A C 1
ATOM 1800 O O . PHE A 1 213 ? 6.882 -9.558 -8.651 1.00 90.44 213 PHE A O 1
ATOM 1807 N N . ASN A 1 214 ? 6.326 -8.941 -10.750 1.00 85.81 214 ASN A N 1
ATOM 1808 C CA . ASN A 1 214 ? 7.499 -9.441 -11.459 1.00 85.81 214 ASN A CA 1
ATOM 1809 C C . ASN A 1 214 ? 7.810 -8.434 -12.561 1.00 85.81 214 ASN A C 1
ATOM 1811 O O . ASN A 1 214 ? 7.048 -8.332 -13.528 1.00 85.81 214 ASN A O 1
ATOM 1815 N N . GLU A 1 215 ? 8.879 -7.656 -12.396 1.00 79.44 215 GLU A N 1
ATOM 1816 C CA . GLU A 1 215 ? 9.245 -6.579 -13.317 1.00 79.44 215 GLU A CA 1
ATOM 1817 C C . GLU A 1 215 ? 8.022 -5.743 -13.770 1.00 79.44 215 GLU A C 1
ATOM 1819 O O . GLU A 1 215 ? 7.463 -4.955 -13.018 1.00 79.44 215 GLU A O 1
ATOM 1824 N N . LYS A 1 216 ? 7.556 -5.919 -15.013 1.00 79.56 216 LYS A N 1
ATOM 1825 C CA . LYS A 1 216 ? 6.463 -5.137 -15.615 1.00 79.56 216 LYS A CA 1
ATOM 1826 C C . LYS A 1 216 ? 5.069 -5.733 -15.418 1.00 79.56 216 LYS A C 1
ATOM 1828 O O . LYS A 1 216 ? 4.093 -5.195 -15.951 1.00 79.56 216 LYS A O 1
ATOM 1833 N N . ILE A 1 217 ? 4.966 -6.845 -14.702 1.00 86.19 217 ILE A N 1
ATOM 1834 C CA . ILE A 1 217 ? 3.733 -7.588 -14.472 1.00 86.19 217 ILE A CA 1
ATOM 1835 C C . ILE A 1 217 ? 3.342 -7.426 -13.007 1.00 86.19 217 ILE A C 1
ATOM 1837 O O . ILE A 1 217 ? 4.180 -7.492 -12.113 1.00 86.19 217 ILE A O 1
ATOM 1841 N N . CYS A 1 218 ? 2.052 -7.218 -12.770 1.00 92.00 218 CYS A N 1
ATOM 1842 C CA . CYS A 1 218 ? 1.484 -7.256 -11.436 1.00 92.00 218 CYS A CA 1
ATOM 1843 C C . CYS A 1 218 ? 0.125 -7.943 -11.435 1.00 92.00 218 CYS A C 1
ATOM 1845 O O . CYS A 1 218 ? -0.578 -7.956 -12.460 1.00 92.00 218 CYS A O 1
ATOM 1847 N N . ASP A 1 219 ? -0.220 -8.468 -10.267 1.00 92.81 219 ASP A N 1
ATOM 1848 C CA . ASP A 1 219 ? -1.550 -8.952 -9.936 1.00 92.81 219 ASP A CA 1
ATOM 1849 C C . ASP A 1 219 ? -1.924 -8.492 -8.519 1.00 92.81 219 ASP A C 1
ATOM 1851 O O . ASP A 1 219 ? -1.058 -8.111 -7.721 1.00 92.81 219 ASP A O 1
ATOM 1855 N N . VAL A 1 220 ? -3.223 -8.443 -8.240 1.00 92.56 220 VAL A N 1
ATOM 1856 C CA . VAL A 1 220 ? -3.777 -7.980 -6.963 1.00 92.56 220 VAL A CA 1
ATOM 1857 C C . VAL A 1 220 ? -4.946 -8.880 -6.615 1.00 92.56 220 VAL A C 1
ATOM 1859 O O . VAL A 1 220 ? -5.872 -9.016 -7.410 1.00 92.56 220 VAL A O 1
ATOM 1862 N N . ILE A 1 221 ? -4.929 -9.422 -5.403 1.00 88.00 221 ILE A N 1
ATOM 1863 C CA . ILE A 1 221 ? -6.079 -10.100 -4.815 1.00 88.00 221 ILE A CA 1
ATOM 1864 C C . ILE A 1 221 ? -6.378 -9.535 -3.429 1.00 88.00 221 ILE A C 1
ATOM 1866 O O . ILE A 1 221 ? -5.477 -9.021 -2.757 1.00 88.00 221 ILE A O 1
ATOM 1870 N N . TYR A 1 222 ? -7.624 -9.634 -2.974 1.00 88.94 222 TYR A N 1
ATOM 1871 C CA . TYR A 1 222 ? -7.966 -9.312 -1.589 1.00 88.94 222 TYR A CA 1
ATOM 1872 C C . TYR A 1 222 ? -8.884 -10.336 -0.932 1.00 88.94 222 TYR A C 1
ATOM 1874 O O . TYR A 1 222 ? -9.695 -11.012 -1.562 1.00 88.94 222 TYR A O 1
ATOM 1882 N N . GLU A 1 223 ? -8.810 -10.375 0.391 1.00 83.69 223 GLU A N 1
ATOM 1883 C CA . GLU A 1 223 ? -9.759 -11.077 1.239 1.00 83.69 223 GLU A CA 1
ATOM 1884 C C . GLU A 1 223 ? -10.264 -10.166 2.360 1.00 83.69 223 GLU A C 1
ATOM 1886 O O . GLU A 1 223 ? -9.635 -9.179 2.751 1.00 83.69 223 GLU A O 1
ATOM 1891 N N . ILE A 1 224 ? -11.447 -10.488 2.877 1.00 82.56 224 ILE A N 1
ATOM 1892 C CA . ILE A 1 224 ? -12.049 -9.766 3.992 1.00 82.56 224 ILE A CA 1
ATOM 1893 C C . ILE A 1 224 ? -12.107 -10.704 5.179 1.00 82.56 224 ILE A C 1
ATOM 1895 O O . ILE A 1 224 ? -12.788 -11.729 5.143 1.00 82.56 224 ILE A O 1
ATOM 1899 N N . ASN A 1 225 ? -11.460 -10.284 6.253 1.00 77.88 225 ASN A N 1
ATOM 1900 C CA . ASN A 1 225 ? -11.419 -11.020 7.488 1.00 77.88 225 ASN A CA 1
ATOM 1901 C C . ASN A 1 225 ? -12.139 -10.278 8.621 1.00 77.88 225 ASN A C 1
ATOM 1903 O O . ASN A 1 225 ? -12.048 -9.056 8.722 1.00 77.88 225 ASN A O 1
ATOM 1907 N N . TYR A 1 226 ? -12.836 -11.014 9.491 1.00 73.56 226 TYR A N 1
ATOM 1908 C CA . TYR A 1 226 ? -13.624 -10.451 10.593 1.00 73.56 226 TYR A CA 1
ATOM 1909 C C . TYR A 1 226 ? -13.183 -11.009 11.950 1.00 73.56 226 TYR A C 1
ATOM 1911 O O . TYR A 1 226 ? -13.119 -12.228 12.105 1.00 73.56 226 TYR A O 1
ATOM 1919 N N . GLY A 1 227 ? -13.005 -10.118 12.933 1.00 60.81 227 GLY A N 1
ATOM 1920 C CA . GLY A 1 227 ? -12.611 -10.333 14.338 1.00 60.81 227 GLY A CA 1
ATOM 1921 C C . GLY A 1 227 ? -12.776 -11.757 14.891 1.00 60.81 227 GLY A C 1
ATOM 1922 O O . GLY A 1 227 ? -11.805 -12.436 15.203 1.00 60.81 227 GLY A O 1
ATOM 1923 N N . ASN A 1 228 ? -14.023 -12.231 14.989 1.00 50.38 228 ASN A N 1
ATOM 1924 C CA . ASN A 1 228 ? -14.367 -13.517 15.621 1.00 50.38 228 ASN A CA 1
ATOM 1925 C C . ASN A 1 228 ? -14.735 -14.631 14.620 1.00 50.38 228 ASN A C 1
ATOM 1927 O O . ASN A 1 228 ? -15.201 -15.698 15.012 1.00 50.38 228 ASN A O 1
ATOM 1931 N N . CYS A 1 229 ? -14.579 -14.388 13.319 1.00 49.25 229 CYS A N 1
ATOM 1932 C CA . CYS A 1 229 ? -14.917 -15.318 12.239 1.00 49.25 229 CYS A CA 1
ATOM 1933 C C . CYS A 1 229 ? -13.791 -15.396 11.198 1.00 49.25 229 CYS A C 1
ATOM 1935 O O . CYS A 1 229 ? -14.069 -15.582 10.012 1.00 49.25 229 CYS A O 1
ATOM 1937 N N . PHE A 1 230 ? -12.529 -15.284 11.630 1.00 48.75 230 PHE A N 1
ATOM 1938 C CA . PHE A 1 230 ? -11.373 -15.689 10.828 1.00 48.75 230 PHE A CA 1
ATOM 1939 C C . PHE A 1 230 ? -11.436 -17.208 10.635 1.00 48.75 230 PHE A C 1
ATOM 1941 O O . PHE A 1 230 ? -10.793 -17.983 11.342 1.00 48.75 230 PHE A O 1
ATOM 1948 N N . LYS A 1 231 ? -12.281 -17.671 9.712 1.00 43.66 231 LYS A N 1
ATOM 1949 C CA . LYS A 1 231 ? -12.139 -19.026 9.198 1.00 43.66 231 LYS A CA 1
ATOM 1950 C C . LYS A 1 231 ? -10.855 -19.012 8.393 1.00 43.66 231 LYS A C 1
ATOM 1952 O O . LYS A 1 231 ? -10.791 -18.304 7.394 1.00 43.66 231 LYS A O 1
ATOM 1957 N N . LYS A 1 232 ? -9.866 -19.787 8.842 1.00 43.22 232 LYS A N 1
ATOM 1958 C CA . LYS A 1 232 ? -8.705 -20.165 8.040 1.00 43.22 232 LYS A CA 1
ATOM 1959 C C . LYS A 1 232 ? -9.261 -20.794 6.766 1.00 43.22 232 LYS A C 1
ATOM 1961 O O . LYS A 1 232 ? -9.732 -21.931 6.786 1.00 43.22 232 LYS A O 1
ATOM 1966 N N . LYS A 1 233 ? -9.396 -19.999 5.710 1.00 42.59 233 LYS A N 1
ATOM 1967 C CA . LYS A 1 233 ? -9.919 -20.490 4.449 1.00 42.59 233 LYS A CA 1
ATOM 1968 C C . LYS A 1 233 ? -8.699 -21.067 3.762 1.00 42.59 233 LYS A C 1
ATOM 1970 O O . LYS A 1 233 ? -7.876 -20.309 3.272 1.00 42.59 233 LYS A O 1
ATOM 1975 N N . GLU A 1 234 ? -8.557 -22.391 3.764 1.00 43.28 234 GLU A N 1
ATOM 1976 C CA . GLU A 1 234 ? -7.731 -23.011 2.731 1.00 43.28 234 GLU A CA 1
ATOM 1977 C C . GLU A 1 234 ? -8.258 -22.474 1.401 1.00 43.28 234 GLU A C 1
ATOM 1979 O O . GLU A 1 234 ? -9.415 -22.720 1.034 1.00 43.28 234 GLU A O 1
ATOM 1984 N N . MET A 1 235 ? -7.457 -21.639 0.738 1.00 45.72 235 MET A N 1
ATOM 1985 C CA . MET A 1 235 ? -7.842 -21.101 -0.551 1.00 45.72 235 MET A CA 1
ATOM 1986 C C . MET A 1 235 ? -7.994 -22.278 -1.505 1.00 45.72 235 MET A C 1
ATOM 1988 O O . MET A 1 235 ? -7.068 -23.047 -1.756 1.00 45.72 235 MET A O 1
ATOM 1992 N N . GLN A 1 236 ? -9.211 -22.430 -2.007 1.00 51.88 236 GLN A N 1
ATOM 1993 C CA . GLN A 1 236 ? -9.543 -23.388 -3.042 1.00 51.88 236 GLN A CA 1
ATOM 1994 C C . GLN A 1 236 ? -8.725 -23.012 -4.282 1.00 51.88 236 GLN A C 1
ATOM 1996 O O . GLN A 1 236 ? -8.840 -21.896 -4.779 1.00 51.88 236 GLN A O 1
ATOM 2001 N N . LYS A 1 237 ? -7.830 -23.902 -4.722 1.00 49.31 237 LYS A N 1
ATOM 2002 C CA . LYS A 1 237 ? -6.792 -23.588 -5.724 1.00 49.31 237 LYS A CA 1
ATOM 2003 C C . LYS A 1 237 ? -7.281 -23.719 -7.168 1.00 49.31 237 LYS A C 1
ATOM 2005 O O . LYS A 1 237 ? -6.624 -23.234 -8.082 1.00 49.31 237 LYS A O 1
ATOM 2010 N N . GLU A 1 238 ? -8.449 -24.325 -7.383 1.00 49.28 238 GLU A N 1
ATOM 2011 C CA . GLU A 1 238 ? -8.976 -24.603 -8.720 1.00 49.28 238 GLU A CA 1
ATOM 2012 C C . GLU A 1 238 ? -10.265 -23.824 -9.017 1.00 49.28 238 GLU A C 1
ATOM 2014 O O . GLU A 1 238 ? -11.184 -23.743 -8.197 1.00 49.28 238 GLU A O 1
ATOM 2019 N N . ILE A 1 239 ? -10.339 -23.261 -10.227 1.00 49.41 239 ILE A N 1
ATOM 2020 C CA . ILE A 1 239 ? -11.536 -22.593 -10.750 1.00 49.41 239 ILE A CA 1
ATOM 2021 C C . ILE A 1 239 ? -12.530 -23.666 -11.181 1.00 49.41 239 ILE A C 1
ATOM 2023 O O . ILE A 1 239 ? -12.209 -24.503 -12.027 1.00 49.41 239 ILE A O 1
ATOM 2027 N N . TYR A 1 240 ? -13.759 -23.610 -10.667 1.00 58.97 240 TYR A N 1
ATOM 2028 C CA . TYR A 1 240 ? -14.816 -24.479 -11.175 1.00 58.97 240 TYR A CA 1
ATOM 2029 C C . TYR A 1 240 ? -15.271 -24.029 -12.572 1.00 58.97 240 TYR A C 1
ATOM 2031 O O . TYR A 1 240 ? -15.796 -22.926 -12.735 1.00 58.97 240 TYR A O 1
ATOM 2039 N N . THR A 1 241 ? -15.098 -24.890 -13.577 1.00 58.47 241 THR A N 1
ATOM 2040 C CA . THR A 1 241 ? -15.529 -24.658 -14.972 1.00 58.47 241 THR A CA 1
ATOM 2041 C C . THR A 1 241 ? -16.624 -25.620 -15.442 1.00 58.47 241 THR A C 1
ATOM 2043 O O . THR A 1 241 ? -17.003 -25.585 -16.611 1.00 58.47 241 THR A O 1
ATOM 2046 N N . GLY A 1 242 ? -17.129 -26.486 -14.559 1.00 61.75 242 GLY A N 1
ATOM 2047 C CA . GLY A 1 242 ? -18.159 -27.467 -14.905 1.00 61.75 242 GLY A CA 1
ATOM 2048 C C . GLY A 1 242 ? -19.574 -26.881 -14.962 1.00 61.75 242 GLY A C 1
ATOM 2049 O O . GLY A 1 242 ? -19.836 -25.773 -14.499 1.00 61.75 242 GLY A O 1
ATOM 2050 N N . GLU A 1 243 ? -20.507 -27.650 -15.524 1.00 56.06 243 GLU A N 1
ATOM 2051 C CA . GLU A 1 243 ? -21.928 -27.271 -15.616 1.00 56.06 243 GLU A CA 1
ATOM 2052 C C . GLU A 1 243 ? -22.751 -27.730 -14.392 1.00 56.06 243 GLU A C 1
ATOM 2054 O O . GLU A 1 243 ? -23.781 -27.139 -14.065 1.00 56.06 243 GLU A O 1
ATOM 2059 N N . ASP A 1 244 ? -22.271 -28.747 -13.669 1.00 63.09 244 ASP A N 1
ATOM 2060 C CA . ASP A 1 244 ? -22.976 -29.428 -12.578 1.00 63.09 244 ASP A CA 1
ATOM 2061 C C . ASP A 1 244 ? -22.524 -28.964 -11.182 1.00 63.09 244 ASP A C 1
ATOM 2063 O O . ASP A 1 244 ? -21.598 -29.507 -10.569 1.00 63.09 244 ASP A O 1
ATOM 2067 N N . PHE A 1 245 ? -23.248 -27.991 -10.627 1.00 54.22 245 PHE A N 1
ATOM 2068 C CA . PHE A 1 245 ? -22.945 -27.331 -9.348 1.00 54.22 245 PHE A CA 1
ATOM 2069 C C . PHE A 1 245 ? -22.681 -28.277 -8.159 1.00 54.22 245 PHE A C 1
ATOM 2071 O O . PHE A 1 245 ? -21.936 -27.929 -7.244 1.00 54.22 245 PHE A O 1
ATOM 2078 N N . GLN A 1 246 ? -23.243 -29.489 -8.165 1.00 55.84 246 GLN A N 1
ATOM 2079 C CA . GLN A 1 246 ? -23.005 -30.482 -7.108 1.00 55.84 246 GLN A CA 1
ATOM 2080 C C . GLN A 1 246 ? -21.518 -30.854 -6.971 1.00 55.84 246 GLN A C 1
ATOM 2082 O O . GLN A 1 246 ? -21.054 -31.138 -5.868 1.00 55.84 246 GLN A O 1
ATOM 2087 N N . TYR A 1 247 ? -20.741 -30.779 -8.055 1.00 55.34 247 TYR A N 1
ATOM 2088 C CA . TYR A 1 247 ? -19.298 -31.023 -8.011 1.00 55.34 247 TYR A CA 1
ATOM 2089 C C . TYR A 1 247 ? -18.502 -29.840 -7.450 1.00 55.34 247 TYR A C 1
ATOM 2091 O O . TYR A 1 247 ? -17.439 -30.065 -6.876 1.00 55.34 247 TYR A O 1
ATOM 2099 N N . ALA A 1 248 ? -19.020 -28.611 -7.555 1.00 55.09 248 ALA A N 1
ATOM 2100 C CA . ALA A 1 248 ? -18.391 -27.420 -6.980 1.00 55.09 248 ALA A CA 1
ATOM 2101 C C . ALA A 1 248 ? -18.422 -27.435 -5.442 1.00 55.09 248 ALA A C 1
ATOM 2103 O O . ALA A 1 248 ? -17.512 -26.925 -4.804 1.00 55.09 248 ALA A O 1
ATOM 2104 N N . SER A 1 249 ? -19.454 -28.044 -4.842 1.00 49.19 249 SER A N 1
ATOM 2105 C CA . SER A 1 249 ? -19.573 -28.161 -3.381 1.00 49.19 249 SER A CA 1
ATOM 2106 C C . SER A 1 249 ? -18.769 -29.324 -2.788 1.00 49.19 249 SER A C 1
ATOM 2108 O O . SER A 1 249 ? -18.464 -29.294 -1.599 1.00 49.19 249 SER A O 1
ATOM 2110 N N . ASN A 1 250 ? -18.459 -30.352 -3.587 1.00 50.03 250 ASN A N 1
ATOM 2111 C CA . ASN A 1 250 ? -17.824 -31.593 -3.116 1.00 50.03 250 ASN A CA 1
ATOM 2112 C C . ASN A 1 250 ? -16.307 -31.637 -3.345 1.00 50.03 250 ASN A C 1
ATOM 2114 O O . ASN A 1 250 ? -15.629 -32.526 -2.836 1.00 50.03 250 ASN A O 1
ATOM 2118 N N . LYS A 1 251 ? -15.771 -30.705 -4.129 1.00 51.56 251 LYS A N 1
ATOM 2119 C CA . LYS A 1 251 ? -14.346 -30.571 -4.424 1.00 51.56 251 LYS A CA 1
ATOM 2120 C C . LYS A 1 251 ? -13.958 -29.123 -4.146 1.00 51.56 251 LYS A C 1
ATOM 2122 O O . LYS A 1 251 ? -14.762 -28.237 -4.402 1.00 51.56 251 LYS A O 1
ATOM 2127 N N . ASN A 1 252 ? -12.768 -28.896 -3.592 1.00 53.03 252 ASN A N 1
ATOM 2128 C CA . ASN A 1 252 ? -12.242 -27.591 -3.168 1.00 53.03 252 ASN A CA 1
ATOM 2129 C C . ASN A 1 252 ? -12.081 -26.586 -4.337 1.00 53.03 252 ASN A C 1
ATOM 2131 O O . ASN A 1 252 ? -10.966 -26.180 -4.658 1.00 53.03 252 ASN A O 1
ATOM 2135 N N . TYR A 1 253 ? -13.183 -26.162 -4.959 1.00 52.94 253 TYR A N 1
ATOM 2136 C CA . TYR A 1 253 ? -13.222 -25.198 -6.054 1.00 52.94 253 TYR A CA 1
ATOM 2137 C C . TYR A 1 253 ? -13.806 -23.860 -5.609 1.00 52.94 253 TYR A C 1
ATOM 2139 O O . TYR A 1 253 ? -14.840 -23.840 -4.942 1.00 52.94 253 TYR A O 1
ATOM 2147 N N . TYR A 1 254 ? -13.227 -22.749 -6.073 1.00 49.66 254 TYR A N 1
ATOM 2148 C CA . TYR A 1 254 ? -13.810 -21.418 -5.884 1.00 49.66 254 TYR A CA 1
ATOM 2149 C C . TYR A 1 254 ? -14.634 -20.978 -7.100 1.00 49.66 254 TYR A C 1
ATOM 2151 O O . TYR A 1 254 ? -14.347 -21.322 -8.250 1.00 49.66 254 TYR A O 1
ATOM 2159 N N . LEU A 1 255 ? -15.683 -20.196 -6.832 1.00 55.69 255 LEU A N 1
ATOM 2160 C CA . LEU A 1 255 ? -16.558 -19.603 -7.842 1.00 55.69 255 LEU A CA 1
ATOM 2161 C C . LEU A 1 255 ? -16.144 -18.153 -8.096 1.00 55.69 255 LEU A C 1
ATOM 2163 O O . LEU A 1 255 ? -16.061 -17.356 -7.163 1.00 55.69 255 LEU A O 1
ATOM 2167 N N . ILE A 1 256 ? -15.932 -17.801 -9.364 1.00 49.47 256 ILE A N 1
ATOM 2168 C CA . ILE A 1 256 ? -15.622 -16.426 -9.771 1.00 49.47 256 ILE A CA 1
ATOM 2169 C C . ILE A 1 256 ? -16.926 -15.704 -10.125 1.00 49.47 256 ILE A C 1
ATOM 2171 O O . ILE A 1 256 ? -17.559 -16.003 -11.140 1.00 49.47 256 ILE A O 1
ATOM 2175 N N . ASP A 1 257 ? -17.306 -14.703 -9.328 1.00 51.66 257 ASP A N 1
ATOM 2176 C CA . ASP A 1 257 ? -18.442 -13.817 -9.615 1.00 51.66 257 ASP A CA 1
ATOM 2177 C C . ASP A 1 257 ? -18.069 -12.730 -10.636 1.00 51.66 257 ASP A C 1
ATOM 2179 O O . ASP A 1 257 ? -18.041 -11.536 -10.335 1.00 51.66 257 ASP A O 1
ATOM 2183 N N . LYS A 1 258 ? -17.817 -13.135 -11.886 1.00 41.78 258 LYS A N 1
ATOM 2184 C CA . LYS A 1 258 ? -17.494 -12.199 -12.983 1.00 41.78 258 LYS A CA 1
ATOM 2185 C C . LYS A 1 258 ? -18.575 -11.134 -13.201 1.00 41.78 258 LYS A C 1
ATOM 2187 O O . LYS A 1 258 ? -18.310 -10.067 -13.739 1.00 41.78 258 LYS A O 1
ATOM 2192 N N . THR A 1 259 ? -19.810 -11.418 -12.790 1.00 49.50 259 THR A N 1
ATOM 2193 C CA . THR A 1 259 ? -20.959 -10.520 -12.959 1.00 49.50 259 THR A CA 1
ATOM 2194 C C . THR A 1 259 ? -21.136 -9.509 -11.820 1.00 49.50 259 THR A C 1
ATOM 2196 O O . THR A 1 259 ? -22.026 -8.649 -11.894 1.00 49.50 259 THR A O 1
ATOM 2199 N N . LYS A 1 260 ? -20.320 -9.603 -10.757 1.00 45.31 260 LYS A N 1
ATOM 2200 C CA . LYS A 1 260 ? -20.497 -8.888 -9.480 1.00 45.31 260 LYS A CA 1
ATOM 2201 C C . LYS A 1 260 ? -21.918 -9.075 -8.897 1.00 45.31 260 LYS A C 1
ATOM 2203 O O . LYS A 1 260 ? -22.417 -8.214 -8.170 1.00 45.31 260 LYS A O 1
ATOM 2208 N N . MET A 1 261 ? -22.617 -10.156 -9.259 1.00 57.72 261 MET A N 1
ATOM 2209 C CA . MET A 1 261 ? -24.006 -10.434 -8.881 1.00 57.72 261 MET A CA 1
ATOM 2210 C C . MET A 1 261 ? -24.116 -10.819 -7.405 1.00 57.72 261 MET A C 1
ATOM 2212 O O . MET A 1 261 ? -25.008 -10.329 -6.716 1.00 57.72 261 MET A O 1
ATOM 2216 N N . ILE A 1 262 ? -23.199 -11.647 -6.906 1.00 55.84 262 ILE A N 1
ATOM 2217 C CA . ILE A 1 262 ? -23.139 -12.072 -5.504 1.00 55.84 262 ILE A CA 1
ATOM 2218 C C . ILE A 1 262 ? -22.828 -10.861 -4.621 1.00 55.84 262 ILE A C 1
ATOM 2220 O O . ILE A 1 262 ? -23.534 -10.617 -3.643 1.00 55.84 262 ILE A O 1
ATOM 2224 N N . SER A 1 263 ? -21.859 -10.033 -5.022 1.00 47.44 263 SER A N 1
ATOM 2225 C CA . SER A 1 263 ? -21.554 -8.767 -4.336 1.00 47.44 263 SER A CA 1
ATOM 2226 C C . SER A 1 263 ? -22.766 -7.818 -4.293 1.00 47.44 263 SER A C 1
ATOM 2228 O O . SER A 1 263 ? -23.094 -7.250 -3.248 1.00 47.44 263 SER A O 1
ATOM 2230 N N . LYS A 1 264 ? -23.512 -7.694 -5.400 1.00 59.75 264 LYS A N 1
ATOM 2231 C CA . LYS A 1 264 ? -24.752 -6.895 -5.458 1.00 59.75 264 LYS A CA 1
ATOM 2232 C C . LYS A 1 264 ? -25.881 -7.457 -4.588 1.00 59.75 264 LYS A C 1
ATOM 2234 O O . LYS A 1 264 ? -26.690 -6.674 -4.090 1.00 59.75 264 LYS A O 1
ATOM 2239 N N . LEU A 1 265 ? -25.961 -8.777 -4.420 1.00 61.28 265 LEU A N 1
ATOM 2240 C CA . LEU A 1 265 ? -26.978 -9.441 -3.601 1.00 61.28 265 LEU A CA 1
ATOM 2241 C C . LEU A 1 265 ? -26.690 -9.299 -2.101 1.00 61.28 265 LEU A C 1
ATOM 2243 O O . LEU A 1 265 ? -27.592 -8.929 -1.355 1.00 61.28 265 LEU A O 1
ATOM 2247 N N . ILE A 1 266 ? -25.445 -9.520 -1.667 1.00 56.00 266 ILE A N 1
ATOM 2248 C CA . ILE A 1 266 ? -25.042 -9.428 -0.250 1.00 56.00 266 ILE A CA 1
ATOM 2249 C C . ILE A 1 266 ? -25.225 -8.004 0.298 1.00 56.00 266 ILE A C 1
ATOM 2251 O O . ILE A 1 266 ? -25.614 -7.818 1.448 1.00 56.00 266 ILE A O 1
ATOM 2255 N N . ASN A 1 267 ? -25.001 -6.987 -0.536 1.00 55.59 267 ASN A N 1
ATOM 2256 C CA . ASN A 1 267 ? -25.112 -5.585 -0.131 1.00 55.59 267 ASN A CA 1
ATOM 2257 C C . ASN A 1 267 ? -26.559 -5.053 -0.052 1.00 55.59 267 ASN A C 1
ATOM 2259 O O . ASN A 1 267 ? -26.769 -3.893 0.307 1.00 55.59 267 ASN A O 1
ATOM 2263 N N . ARG A 1 268 ? -27.577 -5.867 -0.360 1.00 56.88 268 ARG A N 1
ATOM 2264 C CA . ARG A 1 268 ? -28.991 -5.489 -0.217 1.00 56.88 268 ARG A CA 1
ATOM 2265 C C . ARG A 1 268 ? -29.563 -6.059 1.085 1.00 56.88 268 ARG A C 1
ATOM 2267 O O . ARG A 1 268 ? -29.592 -7.268 1.288 1.00 56.88 268 ARG A O 1
ATOM 2274 N N . LYS A 1 269 ? -30.067 -5.191 1.972 1.00 45.03 269 LYS A N 1
ATOM 2275 C CA . LYS A 1 269 ? -30.742 -5.620 3.211 1.00 45.03 269 LYS A CA 1
ATOM 2276 C C . LYS A 1 269 ? -32.058 -6.346 2.888 1.00 45.03 269 LYS A C 1
ATOM 2278 O O . LYS A 1 269 ? -32.883 -5.807 2.158 1.00 45.03 269 LYS A O 1
ATOM 2283 N N . GLY A 1 270 ? -32.264 -7.526 3.483 1.00 55.31 270 GLY A N 1
ATOM 2284 C CA . GLY A 1 270 ? -33.560 -8.223 3.507 1.00 55.31 270 GLY A CA 1
ATOM 2285 C C . GLY A 1 270 ? -33.841 -9.205 2.363 1.00 55.31 270 GLY A C 1
ATOM 2286 O O . GLY A 1 270 ? -35.001 -9.544 2.146 1.00 55.31 270 GLY A O 1
ATOM 2287 N N . ILE A 1 271 ? -32.832 -9.671 1.620 1.00 47.81 271 ILE A N 1
ATOM 2288 C CA . ILE A 1 271 ? -33.070 -10.620 0.523 1.00 47.81 271 ILE A CA 1
ATOM 2289 C C . ILE A 1 271 ? -33.279 -12.046 1.048 1.00 47.81 271 ILE A C 1
ATOM 2291 O O . ILE A 1 271 ? -32.365 -12.663 1.587 1.00 47.81 271 ILE A O 1
ATOM 2295 N N . ILE A 1 272 ? -34.467 -12.590 0.781 1.00 47.47 272 ILE A N 1
ATOM 2296 C CA . ILE A 1 272 ? -34.710 -14.031 0.668 1.00 47.47 272 ILE A CA 1
ATOM 2297 C C . ILE A 1 272 ? -34.528 -14.368 -0.815 1.00 47.47 272 ILE A C 1
ATOM 2299 O O . ILE A 1 272 ? -35.334 -13.963 -1.653 1.00 47.47 272 ILE A O 1
ATOM 2303 N N . ALA A 1 273 ? -33.429 -15.037 -1.162 1.00 46.78 273 ALA A N 1
ATOM 2304 C CA . ALA A 1 273 ? -33.162 -15.442 -2.537 1.00 46.78 273 ALA A CA 1
ATOM 2305 C C . ALA A 1 273 ? -33.816 -16.803 -2.801 1.00 46.78 273 ALA A C 1
ATOM 2307 O O . ALA A 1 273 ? -33.423 -17.807 -2.211 1.00 46.78 273 ALA A O 1
ATOM 2308 N N . TYR A 1 274 ? -34.801 -16.842 -3.698 1.00 45.78 274 TYR A N 1
ATOM 2309 C CA . TYR A 1 274 ? -35.348 -18.097 -4.206 1.00 45.78 274 TYR A CA 1
ATOM 2310 C C . TYR A 1 274 ? -34.536 -18.544 -5.421 1.00 45.78 274 TYR A C 1
ATOM 2312 O O . TYR A 1 274 ? -34.462 -17.842 -6.431 1.00 45.78 274 TYR A O 1
ATOM 2320 N N . LEU A 1 275 ? -33.917 -19.718 -5.314 1.00 43.38 275 LEU A N 1
ATOM 2321 C CA . LEU A 1 275 ? -33.204 -20.351 -6.414 1.00 43.38 275 LEU A CA 1
ATOM 2322 C C . LEU A 1 275 ? -34.231 -20.915 -7.406 1.00 43.38 275 LEU A C 1
ATOM 2324 O O . LEU A 1 275 ? -34.741 -22.018 -7.227 1.00 43.38 275 LEU A O 1
ATOM 2328 N N . ILE A 1 276 ? -34.552 -20.159 -8.457 1.00 39.41 276 ILE A N 1
ATOM 2329 C CA . ILE A 1 276 ? -35.363 -20.678 -9.562 1.00 39.41 276 ILE A CA 1
ATOM 2330 C C . ILE A 1 276 ? -34.428 -21.464 -10.482 1.00 39.41 276 ILE A C 1
ATOM 2332 O O . ILE A 1 276 ? -33.809 -20.911 -11.393 1.00 39.41 276 ILE A O 1
ATOM 2336 N N . THR A 1 277 ? -34.292 -22.768 -10.239 1.00 40.53 277 THR A N 1
ATOM 2337 C CA . THR A 1 277 ? -33.657 -23.668 -11.208 1.00 40.53 277 THR A CA 1
ATOM 2338 C C . THR A 1 277 ? -34.498 -23.654 -12.483 1.00 40.53 277 THR A C 1
ATOM 2340 O O . THR A 1 277 ? -35.709 -23.875 -12.415 1.00 40.53 277 THR A O 1
ATOM 2343 N N . ARG A 1 278 ? -33.884 -23.346 -13.635 1.00 36.44 278 ARG A N 1
ATOM 2344 C CA . ARG A 1 278 ? -34.579 -23.258 -14.932 1.00 36.44 278 ARG A CA 1
ATOM 2345 C C . ARG A 1 278 ? -35.513 -24.463 -15.145 1.00 36.44 278 ARG A C 1
ATOM 2347 O O . ARG A 1 278 ? -35.088 -25.591 -14.889 1.00 36.44 278 ARG A O 1
ATOM 2354 N N . PRO A 1 279 ? -36.741 -24.263 -15.656 1.00 41.28 279 PRO A N 1
ATOM 2355 C CA . PRO A 1 279 ? -37.634 -25.375 -15.936 1.00 41.28 279 PRO A CA 1
ATOM 2356 C C . PRO A 1 279 ? -37.005 -26.308 -16.974 1.00 41.28 279 PRO A C 1
ATOM 2358 O O . PRO A 1 279 ? -36.545 -25.874 -18.034 1.00 41.28 279 PRO A O 1
ATOM 2361 N N . ARG A 1 280 ? -36.986 -27.604 -16.647 1.00 43.41 280 ARG A N 1
ATOM 2362 C CA . ARG A 1 280 ? -36.576 -28.695 -17.537 1.00 43.41 280 ARG A CA 1
ATOM 2363 C C . ARG A 1 280 ? -37.434 -28.607 -18.805 1.00 43.41 280 ARG A C 1
ATOM 2365 O O . ARG A 1 280 ? -38.658 -28.661 -18.706 1.00 43.41 280 ARG A O 1
ATOM 2372 N N . ARG A 1 281 ? -36.820 -28.450 -19.986 1.00 44.78 281 ARG A N 1
ATOM 2373 C CA . ARG A 1 281 ? -37.535 -28.549 -21.270 1.00 44.78 281 ARG A CA 1
ATOM 2374 C C . ARG A 1 281 ? -38.079 -29.973 -21.403 1.00 44.78 281 ARG A C 1
ATOM 2376 O O . ARG A 1 281 ? -37.356 -30.869 -21.821 1.00 44.78 281 ARG A O 1
ATOM 2383 N N . PHE A 1 282 ? -39.334 -30.185 -21.027 1.00 49.62 282 PHE A N 1
ATOM 2384 C CA . PHE A 1 282 ? -40.096 -31.336 -21.490 1.00 49.62 282 PHE A CA 1
ATOM 2385 C C . PHE A 1 282 ? -40.584 -31.031 -22.905 1.00 49.62 282 PHE A C 1
ATOM 2387 O O . PHE A 1 282 ? -41.278 -30.040 -23.120 1.00 49.62 282 PHE A O 1
ATOM 2394 N N . GLY A 1 283 ? -40.191 -31.870 -23.862 1.00 41.53 283 GLY A N 1
ATOM 2395 C CA . GLY A 1 283 ? -40.760 -31.860 -25.204 1.00 41.53 283 GLY A CA 1
ATOM 2396 C C . GLY A 1 283 ? -39.799 -32.329 -26.288 1.00 41.53 283 GLY A C 1
ATOM 2397 O O . GLY A 1 283 ? -39.143 -31.505 -26.918 1.00 41.53 283 GLY A O 1
ATOM 2398 N N . LYS A 1 284 ? -39.760 -33.646 -26.508 1.00 38.50 284 LYS A N 1
ATOM 2399 C CA . LYS A 1 284 ? -40.086 -34.286 -27.794 1.00 38.50 284 LYS A CA 1
ATOM 2400 C C . LYS A 1 284 ? -40.334 -35.777 -27.523 1.00 38.50 284 LYS A C 1
ATOM 2402 O O . LYS A 1 284 ? -39.386 -36.528 -27.313 1.00 38.50 284 LYS A O 1
ATOM 2407 N N . VAL A 1 285 ? -41.615 -36.138 -27.437 1.00 46.06 285 VAL A N 1
ATOM 2408 C CA . VAL A 1 285 ? -42.115 -37.456 -27.858 1.00 46.06 285 VAL A CA 1
ATOM 2409 C C . VAL A 1 285 ? -42.494 -37.297 -29.322 1.00 46.06 285 VAL A C 1
ATOM 2411 O O . VAL A 1 285 ? -43.037 -36.210 -29.636 1.00 46.06 285 VAL A O 1
#

Secondary structure (DSSP, 8-state):
--GGGGSHHHHHH-TTHHHHHHHHTTSEEEEEEEEEEETTEEEEEEEES-HHHHHHHHHHHHHHHHHHTT-HHHHHHHHIIIII--HHHHHHHHHHHHHHH-----SS---HHHHHHHHHHHHHHHHHT-SSEEEEE-SS--TT-SEEEEEEEEHHHHS--SS--EEEEEEEEE-SSHHHHHHHHHHTTTT-EETTEEHHHH-SEEEEEEEEEETTEEEEEEEEEETT---------EE---S-HHHHHHTTEE---TT-HHHHHHTSTT------PPPP-----